Protein AF-A0A915JVM3-F1 (afdb_monomer)

Nearest PDB structures (foldseek):
  4ei0-assembly1_A  TM=3.854E-01  e=3.052E-03  Parabacteroides merdae ATCC 43184
  4b5z-assembly1_A  TM=3.002E-01  e=1.186E-02  Staphylococcus aureus subsp. aureus NCTC 8325
  3ly6-assembly3_C  TM=4.086E-01  e=2.267E-01  Homo sapiens
  6tb2-assembly1_E  TM=3.141E-01  e=7.370E+00  Staphylococcus aureus

Mean predicted aligned error: 14.38 Å

Radius of gyration: 24.3 Å; Cα contacts (8 Å, |Δi|>4): 442; chains: 1; bounding box: 108×54×54 Å

Foldseek 3Di:
DDDDDDDCVVVVVVVVVVVVCCQQFWADQVCVQVVDHDCVFAPDADPDLLQKAWFWAQPFPRDGDQADAAPHKIKIKIAGPPLVAWFQKKKKFKAFPVDPPHGFFFWDQDWPDPFHKDQDFNPPPPCVPDDPDDDPVVVVVVVVVRVRRSRRMMMGNGRPIDRMTIIMTHHNDARFKMKMWMKTHRDRHHIHGRRIHDIHGHPPPDDPPPDPPDDDPDPPVVVVVVVPQDQAAQHPCLLVVLVCLVPDPVSCVRGVVSVVVDDRDD

pLDDT: mean 73.64, std 18.73, range [36.91, 97.44]

Secondary structure (DSSP, 8-state):
-------THHHHHHHHHHHGGGGSSS--HHHHHHS---HHHH-SPPS-GGGEEEEEE-TTT-PBPSEE-TT--EEEEEEESSTT--BSEEEEEEEESSSTT-B-SEEES--SSS--EEEPPP-------S-TT--THHHHHHHHHHHHHHHTEEEES----BS-EEEEEE-SS--SSEEEEEEEEEETTEEEEEEEPPPBEE-----S-S-------SSHHHHHHHTTT----SSGGGGGGGGGTTT-HHHHHH-TTTTTSS----

InterPro domains:
  IPR002861 Reeler domain [PF02014] (151-204)
  IPR002861 Reeler domain [PS51019] (17-215)
  IPR002861 Reeler domain [cd08544] (29-200)
  IPR042307 Reeler domain superfamily [G3DSA:2.60.40.4060] (27-206)

Organism: Romanomermis culicivorax (NCBI:txid13658)

Sequence (266 aa):
MLTFTSSPSLFLMLMFVDWSRALKYGAPCQTMQHMTPIEYAHGPPNADPAAFEILILKPYTERRVKCYDIGKPYLVRIKPNNVAETFAGFLLQSRSSNVPDTRVGQFLQEGLDKIKWQYQPVCRRRLTTLNDNSSFNDDQKLTEITNLLASASITHVSSTPKSKVDTLWTIDEYVGPVYFKGTVVKSQYVWWNDIRSITIDYCKKSKPNEKIEISDTDDREKVSKAFHNTCSDIVPSCKSWSHFCETHAFIFRYCPMTCMKCVSFR

Structure (mmCIF, N/CA/C/O backbone):
data_AF-A0A915JVM3-F1
#
_entry.id   AF-A0A915JVM3-F1
#
loop_
_atom_site.group_PDB
_atom_site.id
_atom_site.type_symbol
_atom_site.label_atom_id
_atom_site.label_alt_id
_atom_site.label_comp_id
_atom_site.label_asym_id
_atom_site.label_entity_id
_atom_site.label_seq_id
_atom_site.pdbx_PDB_ins_code
_atom_site.Cartn_x
_atom_site.Cartn_y
_atom_site.Cartn_z
_atom_site.occupancy
_atom_site.B_iso_or_equiv
_atom_site.auth_seq_id
_atom_site.auth_comp_id
_atom_site.auth_asym_id
_atom_site.auth_atom_id
_atom_site.pdbx_PDB_model_num
ATOM 1 N N . MET A 1 1 ? -65.559 -2.871 4.344 1.00 41.56 1 MET A N 1
ATOM 2 C CA . MET A 1 1 ? -64.526 -1.942 3.839 1.00 41.56 1 MET A CA 1
ATOM 3 C C . MET A 1 1 ? -63.568 -1.684 4.994 1.00 41.56 1 MET A C 1
ATOM 5 O O . MET A 1 1 ? -63.967 -1.036 5.948 1.00 41.56 1 MET A O 1
ATOM 9 N N . LEU A 1 2 ? -62.385 -2.303 4.988 1.00 36.91 2 LEU A N 1
ATOM 10 C CA . LEU A 1 2 ? -61.369 -2.135 6.035 1.00 36.91 2 LEU A CA 1
ATOM 11 C C . LEU A 1 2 ? -60.232 -1.302 5.447 1.00 36.91 2 LEU A C 1
ATOM 13 O O . LEU A 1 2 ? -59.539 -1.753 4.539 1.00 36.91 2 LEU A O 1
ATOM 17 N N . THR A 1 3 ? -60.083 -0.071 5.923 1.00 42.78 3 THR A N 1
ATOM 18 C CA . THR A 1 3 ? -59.014 0.844 5.518 1.00 42.78 3 THR A CA 1
ATOM 19 C C . THR A 1 3 ? -57.802 0.629 6.418 1.00 42.78 3 THR A C 1
ATOM 21 O O . THR A 1 3 ? -57.838 0.958 7.601 1.00 42.78 3 THR A O 1
ATOM 24 N N . PHE A 1 4 ? -56.730 0.064 5.861 1.00 46.06 4 PHE A N 1
ATOM 25 C CA . PHE A 1 4 ? -55.435 -0.052 6.530 1.00 46.06 4 PHE A CA 1
ATOM 26 C C . PHE A 1 4 ? -54.721 1.305 6.513 1.00 46.06 4 PHE A C 1
ATOM 28 O O . PHE A 1 4 ? -54.307 1.787 5.461 1.00 46.06 4 PHE A O 1
ATOM 35 N N . THR A 1 5 ? -54.555 1.919 7.681 1.00 52.19 5 THR A N 1
ATOM 36 C CA . THR A 1 5 ? -53.698 3.094 7.871 1.00 52.19 5 THR A CA 1
ATOM 37 C C . THR A 1 5 ? -52.256 2.620 8.056 1.00 52.19 5 THR A C 1
ATOM 39 O O . THR A 1 5 ? -51.874 2.171 9.137 1.00 52.19 5 THR A O 1
ATOM 42 N N . SER A 1 6 ? -51.447 2.662 6.998 1.00 52.12 6 SER A N 1
ATOM 43 C CA . SER A 1 6 ? -50.021 2.333 7.077 1.00 52.12 6 SER A CA 1
ATOM 44 C C . SER A 1 6 ? -49.272 3.418 7.855 1.00 52.12 6 SER A C 1
ATOM 46 O O . SER A 1 6 ? -49.209 4.567 7.420 1.00 52.12 6 SER A O 1
ATOM 48 N N . SER A 1 7 ? -48.715 3.053 9.011 1.00 52.22 7 SER A N 1
ATOM 49 C CA . SER A 1 7 ? -47.951 3.960 9.872 1.00 52.22 7 SER A CA 1
ATOM 50 C C . SER A 1 7 ? -46.607 4.343 9.222 1.00 52.22 7 SER A C 1
ATOM 52 O O . SER A 1 7 ? -45.796 3.452 8.946 1.00 52.22 7 SER A O 1
ATOM 54 N N . PRO A 1 8 ? -46.319 5.641 9.001 1.00 58.28 8 PRO A N 1
ATOM 55 C CA . PRO A 1 8 ? -45.076 6.102 8.373 1.00 58.28 8 PRO A CA 1
ATOM 56 C C . PRO A 1 8 ? -43.811 5.804 9.201 1.00 58.28 8 PRO A C 1
ATOM 58 O O . PRO A 1 8 ? -42.702 5.843 8.668 1.00 58.28 8 PRO A O 1
ATOM 61 N N . SER A 1 9 ? -43.945 5.431 10.481 1.00 56.22 9 SER A N 1
ATOM 62 C CA . SER A 1 9 ? -42.807 5.077 11.342 1.00 56.22 9 SER A CA 1
ATOM 63 C C . SER A 1 9 ? -42.081 3.794 10.924 1.00 56.22 9 SER A C 1
ATOM 65 O O . SER A 1 9 ? -40.889 3.664 11.202 1.00 56.22 9 SER A O 1
ATOM 67 N N . LEU A 1 10 ? -42.746 2.859 10.233 1.00 52.56 10 LEU A N 1
ATOM 68 C CA . LEU A 1 10 ? -42.099 1.609 9.812 1.00 52.56 10 LEU A CA 1
ATOM 69 C C . LEU A 1 10 ? -41.127 1.826 8.636 1.00 52.56 10 LEU A C 1
ATOM 71 O O . LEU A 1 10 ? -40.087 1.174 8.560 1.00 52.56 10 LEU A O 1
ATOM 75 N N . PHE A 1 11 ? -41.434 2.782 7.752 1.00 53.97 11 PHE A N 1
ATOM 76 C CA . PHE A 1 11 ? -40.602 3.112 6.589 1.00 53.97 11 PHE A CA 1
ATOM 77 C C . PHE A 1 11 ? -39.302 3.826 6.985 1.00 53.97 11 PHE A C 1
ATOM 79 O O . PHE A 1 11 ? -38.248 3.553 6.415 1.00 53.97 11 PHE A O 1
ATOM 86 N N . LEU A 1 12 ? -39.353 4.689 8.005 1.00 51.28 12 LEU A N 1
ATOM 87 C CA . LEU A 1 12 ? -38.164 5.355 8.546 1.00 51.28 12 LEU A CA 1
ATOM 88 C C . LEU A 1 12 ? -37.217 4.361 9.232 1.00 51.28 12 LEU A C 1
ATOM 90 O O . LEU A 1 12 ? -36.016 4.405 8.986 1.00 51.28 12 LEU A O 1
ATOM 94 N N . MET A 1 13 ? -37.742 3.413 10.016 1.00 49.47 13 MET A N 1
ATOM 95 C CA . MET A 1 13 ? -36.924 2.374 10.661 1.00 49.47 13 MET A CA 1
ATOM 96 C C . MET A 1 13 ? -36.216 1.460 9.647 1.00 49.47 13 MET A C 1
ATOM 98 O O . MET A 1 13 ? -35.050 1.130 9.847 1.00 49.47 13 MET A O 1
ATOM 102 N N . LEU A 1 14 ? -36.864 1.092 8.535 1.00 49.75 14 LEU A N 1
ATOM 103 C CA . LEU A 1 14 ? -36.241 0.248 7.503 1.00 49.75 14 LEU A CA 1
ATOM 104 C C . LEU A 1 14 ? -35.092 0.959 6.765 1.00 49.75 14 LEU A C 1
ATOM 106 O O . LEU A 1 14 ? -34.064 0.335 6.506 1.00 49.75 14 LEU A O 1
ATOM 110 N N . MET A 1 15 ? -35.200 2.270 6.523 1.00 48.97 15 MET A N 1
ATOM 111 C CA . MET A 1 15 ? -34.123 3.063 5.907 1.00 48.97 15 MET A CA 1
ATOM 112 C C . MET A 1 15 ? -32.868 3.168 6.798 1.00 48.97 15 MET A C 1
ATOM 114 O O . MET A 1 15 ? -31.749 3.198 6.286 1.00 48.97 15 MET A O 1
ATOM 118 N N . PHE A 1 16 ? -33.014 3.172 8.131 1.00 44.38 16 PHE A N 1
ATOM 119 C CA . PHE A 1 16 ? -31.862 3.188 9.047 1.00 44.38 16 PHE A CA 1
ATOM 120 C C . PHE A 1 16 ? -31.124 1.843 9.112 1.00 44.38 16 PHE A C 1
ATOM 122 O O . PHE A 1 16 ? -29.902 1.811 9.290 1.00 44.38 16 PHE A O 1
ATOM 129 N N . VAL A 1 17 ? -31.835 0.724 8.938 1.00 46.97 17 VAL A N 1
ATOM 130 C CA . VAL A 1 17 ? -31.227 -0.612 9.019 1.00 46.97 17 VAL A CA 1
ATOM 131 C C . VAL A 1 17 ? -30.318 -0.885 7.817 1.00 46.97 17 VAL A C 1
ATOM 133 O O . VAL A 1 17 ? -29.230 -1.434 8.008 1.00 46.97 17 VAL A O 1
ATOM 136 N N . ASP A 1 18 ? -30.681 -0.447 6.610 1.00 42.75 18 ASP A N 1
ATOM 137 C CA . ASP A 1 18 ? -29.838 -0.658 5.424 1.00 42.75 18 ASP A CA 1
ATOM 138 C C . ASP A 1 18 ? -28.601 0.249 5.386 1.00 42.75 18 ASP A C 1
ATOM 140 O O . ASP A 1 18 ? -27.535 -0.185 4.939 1.00 42.75 18 ASP A O 1
ATOM 144 N N . TRP A 1 19 ? -28.664 1.456 5.957 1.00 42.12 19 TRP A N 1
ATOM 145 C CA . TRP A 1 19 ? -27.500 2.348 6.000 1.00 42.12 19 TRP A CA 1
ATOM 146 C C . TRP A 1 19 ? -26.375 1.797 6.893 1.00 42.12 19 TRP A C 1
ATOM 148 O O . TRP A 1 19 ? -25.194 1.888 6.555 1.00 42.12 19 TRP A O 1
ATOM 158 N N . SER A 1 20 ? -26.728 1.113 7.986 1.00 43.78 20 SER A N 1
ATOM 159 C CA . SER A 1 20 ? -25.750 0.467 8.876 1.00 43.78 20 SER A CA 1
ATOM 160 C C . SER A 1 20 ? -24.998 -0.712 8.227 1.00 43.78 20 SER A C 1
ATOM 162 O O . SER A 1 20 ? -23.913 -1.087 8.680 1.00 43.78 20 SER A O 1
ATOM 164 N N . ARG A 1 21 ? -25.528 -1.288 7.135 1.00 42.88 21 ARG A N 1
ATOM 165 C CA . ARG A 1 21 ? -24.920 -2.429 6.427 1.00 42.88 21 ARG A CA 1
ATOM 166 C C . ARG A 1 21 ? -23.836 -2.024 5.430 1.00 42.88 21 ARG A C 1
ATOM 168 O O . ARG A 1 21 ? -22.980 -2.855 5.127 1.00 42.88 21 ARG A O 1
ATOM 175 N N . ALA A 1 22 ? -23.808 -0.766 4.987 1.00 46.69 22 ALA A N 1
ATOM 176 C CA . ALA A 1 22 ? -22.787 -0.257 4.066 1.00 46.69 22 ALA A CA 1
ATOM 177 C C . ALA A 1 22 ? -21.357 -0.309 4.650 1.00 46.69 22 ALA A C 1
ATOM 179 O O . ALA A 1 22 ? -20.384 -0.302 3.905 1.00 46.69 22 ALA A O 1
ATOM 180 N N . LEU A 1 23 ? -21.218 -0.437 5.975 1.00 48.75 23 LEU A N 1
ATOM 181 C CA . LEU A 1 23 ? -19.930 -0.574 6.666 1.00 48.75 23 LEU A CA 1
ATOM 182 C C . LEU A 1 23 ? -19.346 -1.996 6.637 1.00 48.75 23 LEU A C 1
ATOM 184 O O . LEU A 1 23 ? -18.222 -2.198 7.099 1.00 48.75 23 LEU A O 1
ATOM 188 N N . LYS A 1 24 ? -20.096 -3.005 6.168 1.00 49.22 24 LYS A N 1
ATOM 189 C CA . LYS A 1 24 ? -19.637 -4.400 6.245 1.00 49.22 24 LYS A CA 1
ATOM 190 C C . LYS A 1 24 ? -18.711 -4.823 5.104 1.00 49.22 24 LYS A C 1
ATOM 192 O O . LYS A 1 24 ? -17.996 -5.799 5.304 1.00 49.22 24 LYS A O 1
ATOM 197 N N . TYR A 1 25 ? -18.685 -4.129 3.960 1.00 51.69 25 TYR A N 1
ATOM 198 C CA . TYR A 1 25 ? -17.999 -4.639 2.763 1.00 51.69 25 TYR A CA 1
ATOM 199 C C . TYR A 1 25 ? -17.348 -3.542 1.904 1.00 51.69 25 TYR A C 1
ATOM 201 O O . TYR A 1 25 ? -17.979 -3.024 0.989 1.00 51.69 25 TYR A O 1
ATOM 209 N N . GLY A 1 26 ? -16.059 -3.264 2.142 1.00 57.25 26 GLY A N 1
ATOM 210 C CA . GLY A 1 26 ? -15.197 -2.477 1.245 1.00 57.25 26 GLY A CA 1
ATOM 211 C C . GLY A 1 26 ? -15.636 -1.027 0.988 1.00 57.25 26 GLY A C 1
ATOM 212 O O . GLY A 1 26 ? -16.686 -0.570 1.425 1.00 57.25 26 GLY A O 1
ATOM 213 N N . ALA A 1 27 ? -14.803 -0.254 0.286 1.00 62.78 27 ALA A N 1
ATOM 214 C CA . ALA A 1 27 ? -15.180 1.098 -0.128 1.00 62.78 27 ALA A CA 1
ATOM 215 C C . ALA A 1 27 ? -16.139 1.066 -1.346 1.00 62.78 27 ALA A C 1
ATOM 217 O O . ALA A 1 27 ? -15.917 0.283 -2.275 1.00 62.78 27 ALA A O 1
ATOM 218 N N . PRO A 1 28 ? -17.180 1.919 -1.402 1.00 64.06 28 PRO A N 1
ATOM 219 C CA . PRO A 1 28 ? -18.041 2.021 -2.574 1.00 64.06 28 PRO A CA 1
ATOM 220 C C . PRO A 1 28 ? -17.278 2.572 -3.786 1.00 64.06 28 PRO A C 1
ATOM 222 O O . PRO A 1 28 ? -16.239 3.222 -3.675 1.00 64.06 28 PRO A O 1
ATOM 225 N N . CYS A 1 29 ? -17.831 2.346 -4.974 1.00 61.78 29 CYS A N 1
ATOM 226 C CA . CYS A 1 29 ? -17.188 2.675 -6.242 1.00 61.78 29 CYS A CA 1
ATOM 227 C C . CYS A 1 29 ? -16.763 4.140 -6.409 1.00 61.78 29 CYS A C 1
ATOM 229 O O . CYS A 1 29 ? -15.678 4.431 -6.909 1.00 61.78 29 CYS A O 1
ATOM 231 N N . GLN A 1 30 ? -17.608 5.071 -5.974 1.00 63.09 30 GLN A N 1
ATOM 232 C CA . GLN A 1 30 ? -17.332 6.508 -6.057 1.00 63.09 30 GLN A CA 1
ATOM 233 C C . GLN A 1 30 ? -16.100 6.892 -5.219 1.00 63.09 30 GLN A C 1
ATOM 235 O O . GLN A 1 30 ? -15.282 7.705 -5.647 1.00 63.09 30 GLN A O 1
ATOM 240 N N . THR A 1 31 ? -15.889 6.212 -4.090 1.00 65.62 31 THR A N 1
ATOM 241 C CA . THR A 1 31 ? -14.718 6.398 -3.228 1.00 65.62 31 THR A CA 1
ATOM 242 C C . THR A 1 31 ? -13.414 5.941 -3.890 1.00 65.62 31 THR A C 1
ATOM 244 O O . THR A 1 31 ? -12.352 6.427 -3.518 1.00 65.62 31 THR A O 1
ATOM 247 N N . MET A 1 32 ? -13.443 5.086 -4.924 1.00 62.28 32 MET A N 1
ATOM 248 C CA . MET A 1 32 ? -12.222 4.618 -5.606 1.00 62.28 32 MET A CA 1
ATOM 249 C C . MET A 1 32 ? -11.544 5.661 -6.488 1.00 62.28 32 MET A C 1
ATOM 251 O O . MET A 1 32 ? -10.315 5.660 -6.598 1.00 62.28 32 MET A O 1
ATOM 255 N N . GLN A 1 33 ? -12.335 6.468 -7.196 1.00 65.69 33 GLN A N 1
ATOM 256 C CA . GLN A 1 33 ? -11.788 7.482 -8.101 1.00 65.69 33 GLN A CA 1
ATOM 257 C C . GLN A 1 33 ? -11.182 8.614 -7.282 1.00 65.69 33 GLN A C 1
ATOM 259 O O . GLN A 1 33 ? -10.049 9.026 -7.519 1.00 65.69 33 GLN A O 1
ATOM 264 N N . HIS A 1 34 ? -11.915 9.041 -6.261 1.00 69.62 34 HIS A N 1
ATOM 265 C CA . HIS A 1 34 ? -11.551 10.207 -5.474 1.00 69.62 34 HIS A CA 1
ATOM 266 C C . HIS A 1 34 ? -10.675 9.871 -4.262 1.00 69.62 34 HIS A C 1
ATOM 268 O O . HIS A 1 34 ? -10.083 10.772 -3.677 1.00 69.62 34 HIS A O 1
ATOM 274 N N . MET A 1 35 ? -10.545 8.587 -3.895 1.00 74.94 35 MET A N 1
ATOM 275 C CA . MET A 1 35 ? -9.914 8.156 -2.638 1.00 74.94 35 MET A CA 1
ATOM 276 C C . MET A 1 35 ? -10.551 8.845 -1.416 1.00 74.94 35 MET A C 1
ATOM 278 O O . MET A 1 35 ? -9.912 9.020 -0.381 1.00 74.94 35 MET A O 1
ATOM 282 N N . THR A 1 36 ? -11.812 9.259 -1.525 1.00 70.44 36 THR A N 1
ATOM 283 C CA . THR A 1 36 ? -12.550 9.964 -0.477 1.00 70.44 36 THR A CA 1
ATOM 284 C C . THR A 1 36 ? -13.817 9.187 -0.134 1.00 70.44 36 THR A C 1
ATOM 286 O O . THR A 1 36 ? -14.585 8.815 -1.030 1.00 70.44 36 THR A O 1
ATOM 289 N N . PRO A 1 37 ? -14.064 8.889 1.151 1.00 64.25 37 PRO A N 1
ATOM 290 C CA . PRO A 1 37 ? -15.381 8.489 1.608 1.00 64.25 37 PRO A CA 1
ATOM 291 C C . PRO A 1 37 ? -16.417 9.550 1.215 1.00 64.25 37 PRO A C 1
ATOM 293 O O . PRO A 1 37 ? -16.086 10.710 0.972 1.00 64.25 37 PRO A O 1
ATOM 296 N N . ILE A 1 38 ? -17.680 9.142 1.128 1.00 68.69 38 ILE A N 1
ATOM 297 C CA . ILE A 1 38 ? -18.779 10.042 0.764 1.00 68.69 38 ILE A CA 1
ATOM 298 C C . ILE A 1 38 ? -18.924 11.106 1.861 1.00 68.69 38 ILE A C 1
ATOM 300 O O . ILE A 1 38 ? -19.281 10.775 2.991 1.00 68.69 38 ILE A O 1
ATOM 304 N N . GLU A 1 39 ? -18.658 12.372 1.530 1.00 66.81 39 GLU A N 1
ATOM 305 C CA . GLU A 1 39 ? -18.549 13.476 2.500 1.00 66.81 39 GLU A CA 1
ATOM 306 C C . GLU A 1 39 ? -19.808 13.638 3.361 1.00 66.81 39 GLU A C 1
ATOM 308 O O . GLU A 1 39 ? -19.714 13.746 4.579 1.00 66.81 39 GLU A O 1
ATOM 313 N N . TYR A 1 40 ? -20.999 13.529 2.764 1.00 69.44 40 TYR A N 1
ATOM 314 C CA . TYR A 1 40 ? -22.263 13.592 3.507 1.00 69.44 40 TYR A CA 1
ATOM 315 C C . TYR A 1 40 ? -22.402 12.490 4.577 1.00 69.44 40 TYR A C 1
ATOM 317 O O . TYR A 1 40 ? -23.034 12.701 5.608 1.00 69.44 40 TYR A O 1
ATOM 325 N N . ALA A 1 41 ? -21.804 11.315 4.358 1.00 69.50 41 ALA A N 1
ATOM 326 C CA . ALA A 1 41 ? -21.889 10.185 5.283 1.00 69.50 41 ALA A CA 1
ATOM 327 C C . ALA A 1 41 ? -20.747 10.150 6.314 1.00 69.50 41 ALA A C 1
ATOM 329 O O . ALA A 1 41 ? -20.921 9.576 7.389 1.00 69.50 41 ALA A O 1
ATOM 330 N N . HIS A 1 42 ? -19.594 10.738 5.983 1.00 70.38 42 HIS A N 1
ATOM 331 C CA . HIS A 1 42 ? -18.350 10.590 6.743 1.00 70.38 42 HIS A CA 1
ATOM 332 C C . HIS A 1 42 ? -17.778 11.903 7.294 1.00 70.38 42 HIS A C 1
ATOM 334 O O . HIS A 1 42 ? -16.810 11.868 8.051 1.00 70.38 42 HIS A O 1
ATOM 340 N N . GLY A 1 43 ? -18.363 13.051 6.949 1.00 80.69 43 GLY A N 1
ATOM 341 C CA . GLY A 1 43 ? -17.794 14.362 7.256 1.00 80.69 43 GLY A CA 1
ATOM 342 C C . GLY A 1 43 ? -16.495 14.640 6.483 1.00 80.69 43 GLY A C 1
ATOM 343 O O . GLY A 1 43 ? -16.078 13.820 5.656 1.00 80.69 43 GLY A O 1
ATOM 344 N N . PRO A 1 44 ? -15.845 15.788 6.735 1.00 84.31 44 PRO A N 1
ATOM 345 C CA . PRO A 1 44 ? -14.563 16.124 6.120 1.00 84.31 44 PRO A CA 1
ATOM 346 C C . PRO A 1 44 ? -13.434 15.203 6.621 1.00 84.31 44 PRO A C 1
ATOM 348 O O . PRO A 1 44 ? -13.531 14.661 7.727 1.00 84.31 44 PRO A O 1
ATOM 351 N N . PRO A 1 45 ? -12.347 15.029 5.842 1.00 83.69 45 PRO A N 1
ATOM 352 C CA . PRO A 1 45 ? -11.171 14.313 6.320 1.00 83.69 45 PRO A CA 1
ATOM 353 C C . PRO A 1 45 ? -10.566 15.037 7.518 1.00 83.69 45 PRO A C 1
ATOM 355 O O . PRO A 1 45 ? -10.599 16.266 7.616 1.00 83.69 45 PRO A O 1
ATOM 358 N N . ASN A 1 46 ? -9.957 14.269 8.411 1.00 86.81 46 ASN A N 1
ATOM 359 C CA . ASN A 1 46 ? -9.150 14.838 9.472 1.00 86.81 46 ASN A CA 1
ATOM 360 C C . ASN A 1 46 ? -7.935 15.568 8.868 1.00 86.81 46 ASN A C 1
ATOM 362 O O . ASN A 1 46 ? -7.320 15.090 7.914 1.00 86.81 46 ASN A O 1
ATOM 366 N N . ALA A 1 47 ? -7.606 16.733 9.428 1.00 79.00 47 ALA A N 1
ATOM 367 C CA . ALA A 1 47 ? -6.603 17.649 8.894 1.00 79.00 47 ALA A CA 1
ATOM 368 C C . ALA A 1 47 ? -5.155 17.158 9.054 1.00 79.00 47 ALA A C 1
ATOM 370 O O . ALA A 1 47 ? -4.268 17.711 8.410 1.00 79.00 47 ALA A O 1
ATOM 371 N N . ASP A 1 48 ? -4.908 16.151 9.898 1.00 81.50 48 ASP A N 1
ATOM 372 C CA . ASP A 1 48 ? -3.567 15.615 10.139 1.00 81.50 48 ASP A CA 1
ATOM 373 C C . ASP A 1 48 ? -3.310 14.308 9.360 1.00 81.50 48 ASP A C 1
ATOM 375 O O . ASP A 1 48 ? -3.508 13.218 9.907 1.00 81.50 48 ASP A O 1
ATOM 379 N N . PRO A 1 49 ? -2.843 14.360 8.096 1.00 68.94 49 PRO A N 1
ATOM 380 C CA . PRO A 1 49 ? -2.508 13.161 7.329 1.00 68.94 49 PRO A CA 1
ATOM 381 C C . PRO A 1 49 ? -1.329 12.378 7.930 1.00 68.94 49 PRO A C 1
ATOM 383 O O . PRO A 1 49 ? -1.126 11.222 7.556 1.00 68.94 49 PRO A O 1
ATOM 386 N N . ALA A 1 50 ? -0.570 12.961 8.869 1.00 80.12 50 ALA A N 1
ATOM 387 C CA . ALA A 1 50 ? 0.548 12.306 9.537 1.00 80.12 50 ALA A CA 1
ATOM 388 C C . ALA A 1 50 ? 0.108 11.380 10.684 1.00 80.12 50 ALA A C 1
ATOM 390 O O . ALA A 1 50 ? 0.960 10.833 11.379 1.00 80.12 50 ALA A O 1
ATOM 391 N N . ALA A 1 51 ? -1.189 11.125 10.879 1.00 90.06 51 ALA A N 1
ATOM 392 C CA . ALA A 1 51 ? -1.648 10.103 11.822 1.00 90.06 51 ALA A CA 1
ATOM 393 C C . ALA A 1 51 ? -1.285 8.668 11.377 1.00 90.06 51 ALA A C 1
ATOM 395 O O . ALA A 1 51 ? -1.146 7.767 12.210 1.00 90.06 51 ALA A O 1
ATOM 396 N N . PHE A 1 52 ? -1.098 8.451 10.071 1.00 94.25 52 PHE A N 1
ATOM 397 C CA . PHE A 1 52 ? -0.797 7.151 9.472 1.00 94.25 52 PHE A CA 1
ATOM 398 C C . PHE A 1 52 ? 0.411 7.229 8.540 1.00 94.25 52 PHE A C 1
ATOM 400 O O . PHE A 1 52 ? 0.699 8.264 7.947 1.00 94.25 52 PHE A O 1
ATOM 407 N N . GLU A 1 53 ? 1.094 6.101 8.370 1.00 95.75 53 GLU A N 1
ATOM 408 C CA . GLU A 1 53 ? 2.232 5.967 7.465 1.00 95.75 53 GLU A CA 1
ATOM 409 C C . GLU A 1 53 ? 2.039 4.768 6.529 1.00 95.75 53 GLU A C 1
ATOM 411 O O . GLU A 1 53 ? 1.588 3.694 6.948 1.00 95.75 53 GLU A O 1
ATOM 416 N N . ILE A 1 54 ? 2.420 4.952 5.259 1.00 97.25 54 ILE A N 1
ATOM 417 C CA . ILE A 1 54 ? 2.557 3.868 4.283 1.00 97.25 54 ILE A CA 1
ATOM 418 C C . ILE A 1 54 ? 4.042 3.590 4.064 1.00 97.25 54 ILE A C 1
ATOM 420 O O . ILE A 1 54 ? 4.796 4.432 3.569 1.00 97.25 54 ILE A O 1
ATOM 424 N N . LEU A 1 55 ? 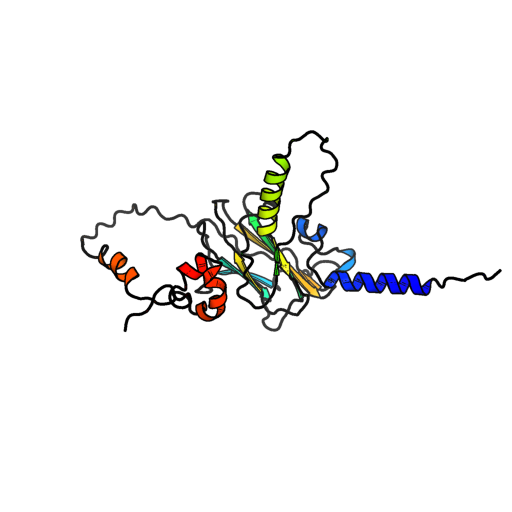4.454 2.377 4.410 1.00 97.25 55 LEU A N 1
ATOM 425 C CA . LEU A 1 55 ? 5.821 1.898 4.289 1.00 97.25 55 LEU A CA 1
ATOM 426 C C . LEU A 1 55 ? 5.960 0.941 3.118 1.00 97.25 55 LEU A C 1
ATOM 428 O O . LEU A 1 55 ? 5.116 0.072 2.928 1.00 97.25 55 LEU A O 1
ATOM 432 N N . ILE A 1 56 ? 7.076 1.054 2.401 1.00 97.38 56 ILE A N 1
ATOM 433 C CA . ILE A 1 56 ? 7.479 0.091 1.377 1.00 97.38 56 ILE A CA 1
ATOM 434 C C . ILE A 1 56 ? 8.769 -0.558 1.852 1.00 97.38 56 ILE A C 1
ATOM 436 O O . ILE A 1 56 ? 9.788 0.112 2.052 1.00 97.38 56 ILE A O 1
ATOM 440 N N . LEU A 1 57 ? 8.711 -1.860 2.077 1.00 96.00 57 LEU A N 1
ATOM 441 C CA . LEU A 1 57 ? 9.724 -2.628 2.775 1.00 96.00 57 LEU A CA 1
ATOM 442 C C . LEU A 1 57 ? 10.175 -3.807 1.913 1.00 96.00 57 LEU A C 1
ATOM 444 O O . LEU A 1 57 ? 9.420 -4.350 1.104 1.00 96.00 57 LEU A O 1
ATOM 448 N N . LYS A 1 58 ? 11.409 -4.263 2.127 1.00 92.69 58 LYS A N 1
ATOM 449 C CA . LYS A 1 58 ? 11.794 -5.602 1.669 1.00 92.69 58 LYS A CA 1
ATOM 450 C C . LYS A 1 58 ? 11.028 -6.636 2.507 1.00 92.69 58 LYS A C 1
ATOM 452 O O . LYS A 1 58 ? 11.123 -6.544 3.733 1.00 92.69 58 LYS A O 1
ATOM 457 N N . PRO A 1 59 ? 10.360 -7.636 1.899 1.00 84.12 59 PRO A N 1
ATOM 458 C CA . PRO A 1 59 ? 9.537 -8.603 2.634 1.00 84.12 59 PRO A CA 1
ATOM 459 C C . PRO A 1 59 ? 10.255 -9.341 3.775 1.00 84.12 59 PRO A C 1
ATOM 461 O O . PRO A 1 59 ? 9.609 -9.769 4.719 1.00 84.12 59 PRO A O 1
ATOM 464 N N . TYR A 1 60 ? 11.585 -9.478 3.708 1.00 74.88 60 TYR A N 1
ATOM 465 C CA . TYR A 1 60 ? 12.360 -10.301 4.649 1.00 74.88 60 TYR A CA 1
ATOM 466 C C . TYR A 1 60 ? 13.124 -9.519 5.710 1.00 74.88 60 TYR A C 1
ATOM 468 O O . TYR A 1 60 ? 13.358 -10.020 6.802 1.00 74.88 60 TYR A O 1
ATOM 476 N N . THR A 1 61 ? 13.579 -8.314 5.376 1.00 86.19 61 THR A N 1
ATOM 477 C CA . THR A 1 61 ? 14.396 -7.513 6.297 1.00 86.19 61 THR A CA 1
ATOM 478 C C . THR A 1 61 ? 13.595 -6.411 6.966 1.00 86.19 61 THR A C 1
ATOM 480 O O . THR A 1 61 ? 14.141 -5.709 7.812 1.00 86.19 61 THR A O 1
ATOM 483 N N . GLU A 1 62 ? 12.348 -6.201 6.526 1.00 88.75 62 GLU A N 1
ATOM 484 C CA . GLU A 1 62 ? 11.500 -5.061 6.886 1.00 88.75 62 GLU A CA 1
ATOM 485 C C . GLU A 1 62 ? 12.214 -3.702 6.757 1.00 88.75 62 GLU A C 1
ATOM 487 O O . GLU A 1 62 ? 11.821 -2.699 7.352 1.00 88.75 62 GLU A O 1
ATOM 492 N N . ARG A 1 63 ? 13.283 -3.641 5.953 1.00 93.62 63 ARG A N 1
ATOM 493 C CA . ARG A 1 63 ? 14.012 -2.402 5.692 1.00 93.62 63 ARG A CA 1
ATOM 494 C C . ARG A 1 63 ? 13.290 -1.622 4.611 1.00 93.62 63 ARG A C 1
ATOM 496 O O . ARG A 1 63 ? 12.940 -2.189 3.572 1.00 93.62 63 ARG A O 1
ATOM 503 N N . ARG A 1 64 ? 13.135 -0.315 4.841 1.00 96.12 64 ARG A N 1
ATOM 504 C CA . ARG A 1 64 ? 12.589 0.620 3.852 1.00 96.12 64 ARG A CA 1
ATOM 505 C C . ARG A 1 64 ? 13.391 0.544 2.557 1.00 96.12 64 ARG A C 1
ATOM 507 O O . ARG A 1 64 ? 14.625 0.521 2.585 1.00 96.12 64 ARG A O 1
ATOM 514 N N . VAL A 1 65 ? 12.692 0.512 1.431 1.00 95.50 65 VAL A N 1
ATOM 515 C CA . VAL A 1 65 ? 13.314 0.539 0.104 1.00 95.50 65 VAL A CA 1
ATOM 516 C C . VAL A 1 65 ? 13.254 1.939 -0.483 1.00 95.50 65 VAL A C 1
ATOM 518 O O . VAL A 1 65 ? 12.316 2.685 -0.232 1.00 95.50 65 VAL A O 1
ATOM 521 N N . LYS A 1 66 ? 14.276 2.294 -1.263 1.00 95.12 66 LYS A N 1
ATOM 522 C CA . LYS A 1 66 ? 14.316 3.543 -2.040 1.00 95.12 66 LYS A CA 1
ATOM 523 C C . LYS A 1 66 ? 14.048 3.313 -3.530 1.00 95.12 66 LYS A C 1
ATOM 525 O O . LYS A 1 66 ? 13.834 4.268 -4.265 1.00 95.12 66 LYS A O 1
ATOM 530 N N . CYS A 1 67 ? 14.089 2.057 -3.970 1.00 95.94 67 CYS A N 1
ATOM 531 C CA . CYS A 1 67 ? 13.878 1.677 -5.355 1.00 95.94 67 CYS A CA 1
ATOM 532 C C . CYS A 1 67 ? 13.239 0.283 -5.465 1.00 95.94 67 CYS A C 1
ATOM 534 O O . CYS A 1 67 ? 13.312 -0.501 -4.509 1.00 95.94 67 CYS A O 1
ATOM 536 N N . TYR A 1 68 ? 12.633 -0.014 -6.617 1.00 95.38 68 TYR A N 1
ATOM 537 C CA . TYR A 1 68 ? 12.056 -1.313 -6.960 1.00 95.38 68 TYR A CA 1
ATOM 538 C C . TYR A 1 68 ? 12.791 -2.005 -8.118 1.00 95.38 68 TYR A C 1
ATOM 540 O O . TYR A 1 68 ? 13.354 -1.364 -9.001 1.00 95.38 68 TYR A O 1
ATOM 548 N N . ASP A 1 69 ? 12.746 -3.331 -8.127 1.00 95.31 69 ASP A N 1
ATOM 549 C CA . ASP A 1 69 ? 13.148 -4.197 -9.227 1.00 95.31 69 ASP A CA 1
ATOM 550 C C . ASP A 1 69 ? 11.890 -4.826 -9.846 1.00 95.31 69 ASP A C 1
ATOM 552 O O . ASP A 1 69 ? 10.972 -5.225 -9.126 1.00 95.31 69 ASP A O 1
ATOM 556 N N . ILE A 1 70 ? 11.880 -4.972 -11.170 1.00 92.69 70 ILE A N 1
ATOM 557 C CA . ILE A 1 70 ? 10.799 -5.641 -11.907 1.00 92.69 70 ILE A CA 1
ATOM 558 C C . ILE A 1 70 ? 10.697 -7.118 -11.492 1.00 92.69 70 ILE A C 1
ATOM 560 O O . ILE A 1 70 ? 11.715 -7.796 -11.314 1.00 92.69 70 ILE A O 1
ATOM 564 N N . GLY A 1 71 ? 9.466 -7.603 -11.324 1.00 88.31 71 GLY A N 1
ATOM 565 C CA . GLY A 1 71 ? 9.113 -8.971 -10.944 1.00 88.31 71 GLY A CA 1
ATOM 566 C C . GLY A 1 71 ? 9.454 -9.334 -9.496 1.00 88.31 71 GLY A C 1
ATOM 567 O O . GLY A 1 71 ? 9.311 -10.492 -9.102 1.00 88.31 71 GLY A O 1
ATOM 568 N N . LYS A 1 72 ? 9.946 -8.383 -8.685 1.00 91.56 72 LYS A N 1
ATOM 569 C CA . LYS A 1 72 ? 10.206 -8.615 -7.259 1.00 91.56 72 LYS A CA 1
ATOM 570 C C . LYS A 1 72 ? 9.042 -8.116 -6.406 1.00 91.56 72 LYS A C 1
ATOM 572 O O . LYS A 1 72 ? 8.524 -7.028 -6.665 1.00 91.56 72 LYS A O 1
ATOM 577 N N . PRO A 1 73 ? 8.635 -8.869 -5.372 1.00 92.88 73 PRO A N 1
ATOM 578 C CA . PRO A 1 73 ? 7.622 -8.404 -4.445 1.00 92.88 73 PRO A CA 1
ATOM 579 C C . PRO A 1 73 ? 8.220 -7.508 -3.356 1.00 92.88 73 PRO A C 1
ATOM 581 O O . PRO A 1 73 ? 9.331 -7.729 -2.861 1.00 92.88 73 PRO A O 1
ATOM 584 N N . TYR A 1 74 ? 7.427 -6.532 -2.937 1.00 94.50 74 TYR A N 1
ATOM 585 C CA . TYR A 1 74 ? 7.691 -5.608 -1.845 1.00 94.50 74 TYR A CA 1
ATOM 586 C C . TYR A 1 74 ? 6.559 -5.686 -0.830 1.00 94.50 74 TYR A C 1
ATOM 588 O O . TYR A 1 74 ? 5.393 -5.809 -1.198 1.00 94.50 74 TYR A O 1
ATOM 596 N N . LEU A 1 75 ? 6.908 -5.608 0.451 1.00 94.44 75 LEU A N 1
ATOM 597 C CA . LEU A 1 75 ? 5.932 -5.510 1.525 1.00 94.44 75 LEU A CA 1
ATOM 598 C C . LEU A 1 75 ? 5.472 -4.055 1.621 1.00 94.44 75 LEU A C 1
ATOM 600 O O . LEU A 1 75 ? 6.277 -3.165 1.889 1.00 94.44 75 LEU A O 1
ATOM 604 N N . VAL A 1 76 ? 4.183 -3.825 1.426 1.00 96.25 76 VAL A N 1
ATOM 605 C CA . VAL A 1 76 ? 3.541 -2.531 1.629 1.00 96.25 76 VAL A CA 1
ATOM 606 C C . VAL A 1 76 ? 2.749 -2.607 2.925 1.00 96.25 76 VAL A C 1
ATOM 608 O O . VAL A 1 76 ? 1.883 -3.467 3.082 1.00 96.25 76 VAL A O 1
ATOM 611 N N . ARG A 1 77 ? 3.073 -1.721 3.865 1.00 95.44 77 ARG A N 1
ATOM 612 C CA . ARG A 1 77 ? 2.503 -1.706 5.213 1.00 95.44 77 ARG A CA 1
ATOM 613 C C . ARG A 1 77 ? 1.793 -0.390 5.473 1.00 95.44 77 ARG A C 1
ATOM 615 O O . ARG A 1 77 ? 2.413 0.663 5.357 1.00 95.44 77 ARG A O 1
ATOM 622 N N . ILE A 1 78 ? 0.532 -0.458 5.887 1.00 95.50 78 ILE A N 1
ATOM 623 C CA . ILE A 1 7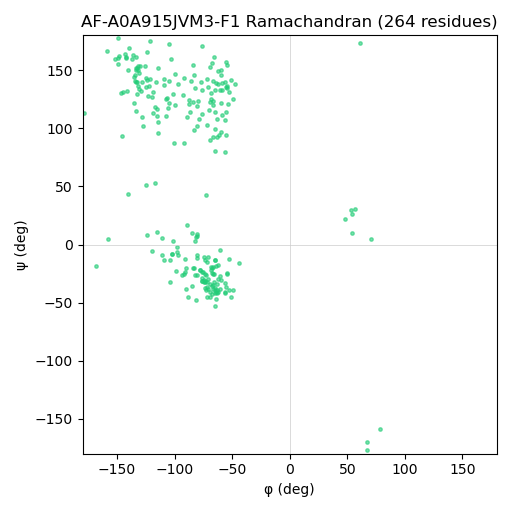8 ? -0.202 0.679 6.457 1.00 95.50 78 ILE A CA 1
ATOM 624 C C . ILE A 1 78 ? -0.228 0.502 7.970 1.00 95.50 78 ILE A C 1
ATOM 626 O O . ILE A 1 78 ? -0.614 -0.562 8.458 1.00 95.50 78 ILE A O 1
ATOM 630 N N . LYS A 1 79 ? 0.147 1.536 8.720 1.00 95.31 79 LYS A N 1
ATOM 631 C CA . LYS A 1 79 ? 0.041 1.539 10.184 1.00 95.31 79 LYS A CA 1
ATOM 632 C C . LYS A 1 79 ? -0.196 2.958 10.721 1.00 95.31 79 LYS A C 1
ATOM 634 O O . LYS A 1 79 ? 0.188 3.916 10.049 1.00 95.31 79 LYS A O 1
ATOM 639 N N . PRO A 1 80 ? -0.802 3.114 11.907 1.00 95.69 80 PRO A N 1
ATOM 640 C CA . PRO A 1 80 ? -0.803 4.387 12.609 1.00 95.69 80 PRO A CA 1
ATOM 641 C C . PRO A 1 80 ? 0.606 4.719 13.115 1.00 95.69 80 PRO A C 1
ATOM 643 O O . PRO A 1 80 ? 1.409 3.825 13.405 1.00 95.69 80 PRO A O 1
ATOM 646 N N . ASN A 1 81 ? 0.900 6.010 13.252 1.00 93.56 81 ASN A N 1
ATOM 647 C CA . ASN A 1 81 ? 2.146 6.476 13.863 1.00 93.56 81 ASN A CA 1
ATOM 648 C C . ASN A 1 81 ? 2.141 6.282 15.385 1.00 93.56 81 ASN A C 1
ATOM 650 O O . ASN A 1 81 ? 3.171 5.956 15.974 1.00 93.56 81 ASN A O 1
ATOM 654 N N . ASN A 1 82 ? 0.966 6.393 16.008 1.00 92.88 82 ASN A N 1
ATOM 655 C CA . ASN A 1 82 ? 0.747 6.000 17.392 1.00 92.88 82 ASN A CA 1
ATOM 656 C C . ASN A 1 82 ? 0.402 4.504 17.471 1.00 92.88 82 ASN A C 1
ATOM 658 O O . ASN A 1 82 ? -0.659 4.076 17.021 1.00 92.88 82 ASN A O 1
ATOM 662 N N . VAL A 1 83 ? 1.281 3.704 18.079 1.00 88.00 83 VAL A N 1
ATOM 663 C CA . VAL A 1 83 ? 1.137 2.237 18.169 1.00 88.00 83 VAL A CA 1
ATOM 664 C C . VAL A 1 83 ? -0.081 1.765 18.971 1.00 88.00 83 VAL A C 1
ATOM 666 O O . VAL A 1 83 ? -0.487 0.615 18.821 1.00 88.00 83 VAL A O 1
ATOM 669 N N . ALA A 1 84 ? -0.666 2.625 19.811 1.00 89.38 84 ALA A N 1
ATOM 670 C CA . ALA A 1 84 ? -1.890 2.317 20.548 1.00 89.38 84 ALA A CA 1
ATOM 671 C C . ALA A 1 84 ? -3.161 2.489 19.696 1.00 89.38 84 ALA A C 1
ATOM 673 O O . ALA A 1 84 ? -4.247 2.081 20.110 1.00 89.38 84 ALA A O 1
ATOM 674 N N . GLU A 1 85 ? -3.055 3.108 18.519 1.00 91.50 85 GLU A N 1
ATOM 675 C CA . GLU A 1 85 ? -4.204 3.353 17.660 1.00 91.50 85 GLU A CA 1
ATOM 676 C C . GLU A 1 85 ? -4.545 2.156 16.775 1.00 91.50 85 GLU A C 1
ATOM 678 O O . GLU A 1 85 ? -3.713 1.319 16.426 1.00 91.50 85 GLU A O 1
ATOM 683 N N . THR A 1 86 ? -5.817 2.087 16.395 1.00 94.25 86 THR A N 1
ATOM 684 C CA . THR A 1 86 ? -6.324 1.112 15.433 1.00 94.25 86 THR A CA 1
ATOM 685 C C . THR A 1 86 ? -7.215 1.801 14.409 1.00 94.25 86 THR A C 1
ATOM 687 O O . THR A 1 86 ? -7.704 2.911 14.632 1.00 94.25 86 THR A O 1
ATOM 690 N N . PHE A 1 87 ? -7.429 1.135 13.279 1.00 93.12 87 PHE A N 1
ATOM 691 C CA . PHE A 1 87 ? -8.337 1.569 12.227 1.00 93.12 87 PHE A CA 1
ATOM 692 C C . PHE A 1 87 ? -9.251 0.427 11.775 1.00 93.12 87 PHE A C 1
ATOM 694 O O . PHE A 1 87 ? -8.890 -0.749 11.841 1.00 93.12 87 PHE A O 1
ATOM 701 N N . ALA A 1 88 ? -10.457 0.770 11.332 1.00 90.75 88 ALA A N 1
ATOM 702 C CA . ALA A 1 88 ? -11.488 -0.185 10.941 1.00 90.75 88 ALA A CA 1
ATOM 703 C C . ALA A 1 88 ? -11.407 -0.539 9.450 1.00 90.75 88 ALA A C 1
ATOM 705 O O . ALA A 1 88 ? -11.574 -1.702 9.076 1.00 90.75 88 ALA A O 1
ATOM 706 N N . GLY A 1 89 ? -11.097 0.437 8.596 1.00 89.88 89 GLY A N 1
ATOM 707 C CA . GLY A 1 89 ? -11.100 0.273 7.145 1.00 89.88 89 GLY A CA 1
ATOM 708 C C . GLY A 1 89 ? -9.968 1.020 6.459 1.00 89.88 89 GLY A C 1
ATOM 709 O O . GLY A 1 89 ? -9.375 1.941 7.017 1.00 89.88 89 GLY A O 1
ATOM 710 N N . PHE A 1 90 ? -9.660 0.601 5.235 1.00 91.44 90 PHE A N 1
ATOM 711 C CA . PHE A 1 90 ? -8.667 1.267 4.402 1.00 91.44 90 PHE A CA 1
ATOM 712 C C . PHE A 1 90 ? -8.963 1.086 2.912 1.00 91.44 90 PHE A C 1
ATOM 714 O O . PHE A 1 90 ? -9.664 0.152 2.504 1.00 91.44 90 PHE A O 1
ATOM 721 N N . LEU A 1 91 ? -8.381 1.973 2.115 1.00 91.88 91 LEU A N 1
ATOM 722 C CA . LEU A 1 91 ? -8.260 1.904 0.667 1.00 91.88 91 LEU A CA 1
ATOM 723 C C . LEU A 1 91 ? -6.808 2.224 0.314 1.00 91.88 91 LEU A C 1
ATOM 725 O O . LEU A 1 91 ? -6.286 3.227 0.792 1.00 91.88 91 LEU A O 1
ATOM 729 N N . LEU A 1 92 ? -6.159 1.394 -0.499 1.00 93.19 92 LEU A N 1
ATOM 730 C CA . LEU A 1 92 ? -4.757 1.563 -0.887 1.00 93.19 92 LEU A CA 1
ATOM 731 C C . LEU A 1 92 ? -4.604 1.414 -2.397 1.00 93.19 92 LEU A C 1
ATOM 733 O O . LEU A 1 92 ? -5.171 0.495 -2.985 1.00 93.19 92 LEU A O 1
ATOM 737 N N . GLN A 1 93 ? -3.818 2.299 -3.009 1.00 94.31 93 GLN A N 1
ATOM 738 C CA . GLN A 1 93 ? -3.498 2.271 -4.435 1.00 94.31 93 GLN A CA 1
ATOM 739 C C . GLN A 1 93 ? -2.002 2.483 -4.659 1.00 94.31 93 GLN A C 1
ATOM 741 O O . GLN A 1 93 ? -1.395 3.339 -4.013 1.00 94.31 93 GLN A O 1
ATOM 746 N N . SER A 1 94 ? -1.430 1.757 -5.615 1.00 95.56 94 SER A N 1
ATOM 747 C CA . SER A 1 94 ? -0.110 2.034 -6.188 1.00 95.56 94 SER A CA 1
ATOM 748 C C . SER A 1 94 ? -0.265 2.908 -7.434 1.00 95.56 94 SER A C 1
ATOM 750 O O . SER A 1 94 ? -1.072 2.603 -8.314 1.00 95.56 94 SER A O 1
ATOM 752 N N . ARG A 1 95 ? 0.476 4.018 -7.513 1.00 94.75 95 ARG A N 1
ATOM 753 C CA . ARG A 1 95 ? 0.333 5.035 -8.566 1.00 94.75 95 ARG A CA 1
ATOM 754 C C . ARG A 1 95 ? 1.669 5.419 -9.192 1.00 94.75 95 ARG A C 1
ATOM 756 O O . ARG A 1 95 ? 2.693 5.454 -8.513 1.00 94.75 95 ARG A O 1
ATOM 763 N N . SER A 1 96 ? 1.634 5.748 -10.482 1.00 94.62 96 SER A N 1
ATOM 764 C CA . SER A 1 96 ? 2.757 6.384 -11.171 1.00 94.62 96 SER A CA 1
ATOM 765 C C . SER A 1 96 ? 2.909 7.827 -10.692 1.00 94.62 96 SER A C 1
ATOM 767 O O . SER A 1 96 ? 1.927 8.564 -10.597 1.00 94.62 96 SER A O 1
ATOM 769 N N . SER A 1 97 ? 4.142 8.246 -10.416 1.00 94.81 97 SER A N 1
ATOM 770 C CA . SER A 1 97 ? 4.469 9.658 -10.180 1.00 94.81 97 SER A CA 1
ATOM 771 C C . SER A 1 97 ? 4.528 10.467 -11.475 1.00 94.81 97 SER A C 1
ATOM 773 O O . SER A 1 97 ? 4.373 11.683 -11.434 1.00 94.81 97 SER A O 1
ATOM 775 N N . ASN A 1 98 ? 4.769 9.806 -12.611 1.00 93.19 98 ASN A N 1
ATOM 776 C CA . ASN A 1 98 ? 4.948 10.469 -13.902 1.00 93.19 98 ASN A CA 1
ATOM 777 C C . ASN A 1 98 ? 3.618 10.744 -14.600 1.00 93.19 98 ASN A C 1
ATOM 779 O O . ASN A 1 98 ? 3.482 11.753 -15.285 1.00 93.19 98 ASN A O 1
ATOM 783 N N . VAL A 1 99 ? 2.651 9.837 -14.445 1.00 90.06 99 VAL A N 1
ATOM 784 C CA . VAL A 1 99 ? 1.341 9.951 -15.085 1.00 90.06 99 VAL A CA 1
ATOM 785 C C . VAL A 1 99 ? 0.275 10.109 -13.999 1.00 90.06 99 VAL A C 1
ATOM 787 O O . VAL A 1 99 ? 0.023 9.154 -13.255 1.00 90.06 99 VAL A O 1
ATOM 790 N N . PRO A 1 100 ? -0.350 11.298 -13.875 1.00 82.50 100 PRO A N 1
ATOM 791 C CA . PRO A 1 100 ? -1.392 11.547 -12.886 1.00 82.50 100 PRO A CA 1
ATOM 792 C C . PRO A 1 100 ? -2.491 10.484 -12.923 1.00 82.50 100 PRO A C 1
ATOM 794 O O . PRO A 1 100 ? -2.861 9.991 -13.987 1.00 82.50 100 PRO A O 1
ATOM 797 N N . ASP A 1 101 ? -2.97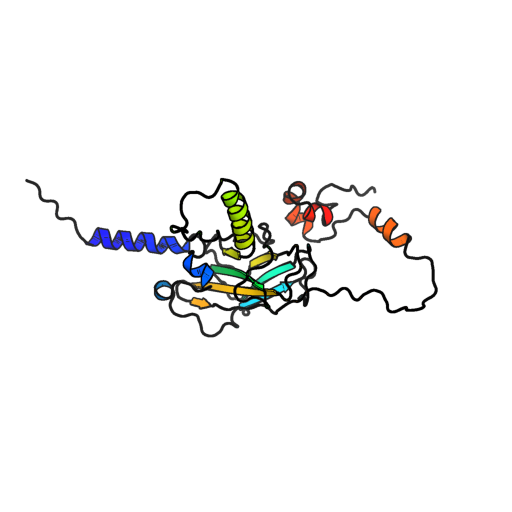7 10.106 -11.739 1.00 80.62 101 ASP A N 1
ATOM 798 C CA . ASP A 1 101 ? -4.058 9.129 -11.524 1.00 80.62 101 ASP A CA 1
ATOM 799 C C . ASP A 1 101 ? -3.876 7.741 -12.167 1.00 80.62 101 ASP A C 1
ATOM 801 O O . ASP A 1 101 ? -4.778 6.903 -12.107 1.00 80.62 101 ASP A O 1
ATOM 805 N N . THR A 1 102 ? -2.690 7.442 -12.700 1.00 87.50 102 THR A N 1
ATOM 806 C CA . THR A 1 102 ? -2.397 6.146 -13.313 1.00 87.50 102 THR A CA 1
ATOM 807 C C . THR A 1 102 ? -1.990 5.145 -12.249 1.00 87.50 102 THR A C 1
ATOM 809 O O . THR A 1 102 ? -1.036 5.363 -11.497 1.00 87.50 102 THR A O 1
ATOM 812 N N . ARG A 1 103 ? -2.722 4.033 -12.186 1.00 90.50 103 ARG A N 1
ATOM 813 C CA . ARG A 1 103 ? -2.442 2.919 -11.278 1.00 90.50 103 ARG A CA 1
ATOM 814 C C . ARG A 1 103 ? -1.425 1.974 -11.907 1.00 90.50 103 ARG A C 1
ATOM 816 O O . ARG A 1 103 ? -1.497 1.728 -13.105 1.00 90.50 103 ARG A O 1
ATOM 823 N N . VAL A 1 104 ? -0.494 1.455 -11.110 1.00 93.19 104 VAL A N 1
ATOM 824 C CA . VAL A 1 104 ? 0.629 0.642 -11.614 1.00 93.19 104 VAL A CA 1
ATOM 825 C C . VAL A 1 104 ? 0.957 -0.535 -10.707 1.00 93.19 104 VAL A C 1
ATOM 827 O O . VAL A 1 104 ? 0.811 -0.446 -9.487 1.00 93.19 104 VAL A O 1
ATOM 830 N N . GLY A 1 105 ? 1.456 -1.620 -11.296 1.00 92.81 105 GLY A N 1
ATOM 831 C CA . GLY A 1 105 ? 1.767 -2.855 -10.579 1.00 92.81 105 GLY A CA 1
ATOM 832 C C . GLY A 1 105 ? 0.528 -3.567 -10.039 1.00 92.81 105 GLY A C 1
ATOM 833 O O . GLY A 1 105 ? -0.610 -3.225 -10.353 1.00 92.81 105 GLY A O 1
ATOM 834 N N . GLN A 1 106 ? 0.763 -4.576 -9.214 1.00 91.44 106 GLN A N 1
ATOM 835 C CA . GLN A 1 106 ? -0.273 -5.444 -8.682 1.00 91.44 106 GLN A CA 1
ATOM 836 C C . GLN A 1 106 ? 0.008 -5.804 -7.226 1.00 91.44 106 GLN A C 1
ATOM 838 O O . GLN A 1 106 ? 1.116 -6.195 -6.858 1.00 91.44 106 GLN A O 1
ATOM 843 N N . PHE A 1 107 ? -1.012 -5.677 -6.384 1.00 91.00 107 PHE A N 1
ATOM 844 C CA . PHE A 1 107 ? -1.040 -6.307 -5.075 1.00 91.00 107 PHE A CA 1
ATOM 845 C C . PHE A 1 107 ? -1.239 -7.809 -5.258 1.00 91.00 107 PHE A C 1
ATOM 847 O O . PHE A 1 107 ? -1.984 -8.229 -6.138 1.00 91.00 107 PHE A O 1
ATOM 854 N N . LEU A 1 108 ? -0.587 -8.626 -4.442 1.00 86.31 108 LEU A N 1
ATOM 855 C CA . LEU A 1 108 ? -0.703 -10.084 -4.500 1.00 86.31 108 LEU A CA 1
ATOM 856 C C . LEU A 1 108 ? -1.675 -10.527 -3.411 1.00 86.31 108 LEU A C 1
ATOM 858 O O . LEU A 1 108 ? -1.395 -10.240 -2.255 1.00 86.31 108 LEU A O 1
ATOM 862 N N . GLN A 1 109 ? -2.788 -11.186 -3.770 1.00 67.56 109 GLN A N 1
ATOM 863 C CA . GLN A 1 109 ? -3.959 -11.486 -2.910 1.00 67.56 109 GLN A CA 1
ATOM 864 C C . GLN A 1 109 ? -3.656 -12.184 -1.570 1.00 67.56 109 GLN A C 1
ATOM 866 O O . GLN A 1 109 ? -4.493 -12.231 -0.668 1.00 67.56 109 GLN A O 1
ATOM 871 N N . GLU A 1 110 ? -2.443 -12.685 -1.407 1.00 62.06 110 GLU A N 1
ATOM 872 C CA . GLU A 1 110 ? -1.973 -13.367 -0.214 1.00 62.06 110 GLU A CA 1
ATOM 873 C C . GLU A 1 110 ? -1.315 -12.361 0.737 1.00 62.06 110 GLU A C 1
ATOM 875 O O . GLU A 1 110 ? -0.113 -12.091 0.700 1.00 62.06 110 GLU A O 1
ATOM 880 N N . GLY A 1 111 ? -2.144 -11.749 1.586 1.00 52.69 111 GLY A N 1
ATOM 881 C CA . GLY A 1 111 ? -1.669 -10.947 2.709 1.00 52.69 111 GLY A CA 1
ATOM 882 C C . GLY A 1 111 ? -0.802 -11.782 3.654 1.00 52.69 111 GLY A C 1
ATOM 883 O O . GLY A 1 111 ? -1.125 -12.924 3.970 1.00 52.69 111 GLY A O 1
ATOM 884 N N . LEU A 1 112 ? 0.291 -11.191 4.138 1.00 57.16 112 LEU A N 1
ATOM 885 C CA . LEU A 1 112 ? 1.168 -11.810 5.140 1.00 57.16 112 LEU A CA 1
ATOM 886 C C . LEU A 1 112 ? 0.495 -11.938 6.517 1.00 57.16 112 LEU A C 1
ATOM 888 O O . LEU A 1 112 ? 0.920 -12.737 7.350 1.00 57.16 112 LEU A O 1
ATOM 892 N N . ASP A 1 113 ? -0.561 -11.157 6.742 1.00 59.22 113 ASP A N 1
ATOM 893 C CA . ASP A 1 113 ? -1.328 -11.123 7.979 1.00 59.22 113 ASP A CA 1
ATOM 894 C C . ASP A 1 113 ? -2.662 -11.882 7.835 1.00 59.22 113 ASP A C 1
ATOM 896 O O . ASP A 1 113 ? -3.233 -11.996 6.754 1.00 59.22 113 ASP A O 1
ATOM 900 N N . LYS A 1 114 ? -3.259 -12.290 8.966 1.00 60.12 114 LYS A N 1
ATOM 901 C CA . LYS A 1 114 ? -4.633 -12.851 9.035 1.00 60.12 114 LYS A CA 1
ATOM 902 C C . LYS A 1 114 ? -5.730 -11.882 8.556 1.00 60.12 114 LYS A C 1
ATOM 904 O O . LYS A 1 114 ? -6.913 -12.228 8.559 1.00 60.12 114 LYS A O 1
ATOM 909 N N . ILE A 1 115 ? -5.365 -10.645 8.224 1.00 61.19 115 ILE A N 1
ATOM 910 C CA . ILE A 1 115 ? -6.294 -9.599 7.820 1.00 61.19 115 ILE A CA 1
ATOM 911 C C . ILE A 1 115 ? -6.674 -9.831 6.365 1.00 61.19 115 ILE A C 1
ATOM 913 O O . ILE A 1 115 ? -5.898 -9.573 5.449 1.00 61.19 115 ILE A O 1
ATOM 917 N N . LYS A 1 116 ? -7.915 -10.278 6.164 1.00 72.31 116 LYS A N 1
ATOM 918 C CA . LYS A 1 116 ? -8.489 -10.418 4.831 1.00 72.31 116 LYS A CA 1
ATOM 919 C C . LYS A 1 116 ? -8.698 -9.041 4.207 1.00 72.31 116 LYS A C 1
ATOM 921 O O . LYS A 1 116 ? -9.384 -8.173 4.760 1.00 72.31 116 LYS A O 1
ATOM 926 N N . TRP A 1 117 ? -8.128 -8.873 3.031 1.00 74.75 117 TRP A N 1
ATOM 927 C CA . TRP A 1 117 ? -8.403 -7.782 2.116 1.00 74.75 117 TRP A CA 1
ATOM 928 C C . TRP A 1 117 ? -8.823 -8.381 0.775 1.00 74.75 117 TRP A C 1
ATOM 930 O O . TRP A 1 117 ? -8.697 -9.585 0.550 1.00 74.75 117 TRP A O 1
ATOM 940 N N . GLN A 1 118 ? -9.388 -7.554 -0.089 1.00 70.19 118 GLN A N 1
ATOM 941 C CA . GLN A 1 118 ? -9.815 -7.976 -1.417 1.00 70.19 118 GLN A CA 1
ATOM 942 C C . GLN A 1 118 ? -9.356 -6.968 -2.458 1.00 70.19 118 GLN A C 1
ATOM 944 O O . GLN A 1 118 ? -9.250 -5.768 -2.164 1.00 70.19 118 GLN A O 1
ATOM 949 N N . TYR A 1 119 ? -9.106 -7.464 -3.671 1.00 68.88 119 TYR A N 1
ATOM 950 C CA . TYR A 1 119 ? -9.045 -6.595 -4.834 1.00 68.88 119 TYR A CA 1
ATOM 951 C C . TYR A 1 119 ? -10.328 -5.807 -4.906 1.00 68.88 119 TYR A C 1
ATOM 953 O O . TYR A 1 119 ? -11.423 -6.344 -4.708 1.00 68.88 119 TYR A O 1
ATOM 961 N N . GLN A 1 120 ? -10.186 -4.524 -5.183 1.00 60.66 120 GLN A N 1
ATOM 962 C CA . GLN A 1 120 ? -11.367 -3.729 -5.385 1.00 60.66 120 GLN A CA 1
ATOM 963 C C . GLN A 1 120 ? -11.767 -3.811 -6.854 1.00 60.66 120 GLN A C 1
ATOM 965 O O . GLN A 1 120 ? -10.956 -3.455 -7.714 1.00 60.66 120 GLN A O 1
ATOM 970 N N . PRO A 1 121 ? -12.989 -4.281 -7.164 1.00 56.19 121 PRO A N 1
ATOM 971 C CA . PRO A 1 121 ? -13.426 -4.385 -8.544 1.00 56.19 121 PRO A CA 1
ATOM 972 C C . PRO A 1 121 ? -13.371 -2.999 -9.181 1.00 56.19 121 PRO A C 1
ATOM 974 O O . PRO A 1 121 ? -13.830 -2.014 -8.598 1.00 56.19 121 PRO A O 1
ATOM 977 N N . VAL A 1 122 ? -12.801 -2.905 -10.382 1.00 52.44 122 VAL A N 1
ATOM 978 C CA . VAL A 1 122 ? -12.901 -1.678 -11.169 1.00 52.44 122 VAL A CA 1
ATOM 979 C C . VAL A 1 122 ? -14.376 -1.428 -11.416 1.00 52.44 122 VAL A C 1
ATOM 981 O O . VAL A 1 122 ? -15.094 -2.256 -11.974 1.00 52.44 122 VAL A O 1
ATOM 984 N N . CYS A 1 123 ? -14.832 -0.265 -10.976 1.00 49.75 123 CYS A N 1
ATOM 985 C CA . CYS A 1 123 ? -16.188 0.178 -11.205 1.00 49.75 123 CYS A CA 1
ATOM 986 C C . CYS A 1 123 ? -16.373 0.371 -12.699 1.00 49.75 123 CYS A C 1
ATOM 988 O O . CYS A 1 123 ? -15.961 1.389 -13.259 1.00 49.75 123 CYS A O 1
ATOM 990 N N . ARG A 1 124 ? -16.977 -0.630 -13.341 1.00 44.34 124 ARG A N 1
ATOM 991 C CA . ARG A 1 124 ? -17.422 -0.554 -14.724 1.00 44.34 124 ARG A CA 1
ATOM 992 C C . ARG A 1 124 ? -18.452 0.571 -14.763 1.00 44.34 124 ARG A C 1
ATOM 994 O O . ARG A 1 124 ? -19.623 0.359 -14.451 1.00 44.34 124 ARG A O 1
ATOM 1001 N N . ARG A 1 125 ? -18.032 1.800 -15.097 1.00 43.19 125 ARG A N 1
ATOM 1002 C CA . ARG A 1 125 ? -18.988 2.775 -15.627 1.00 43.19 125 ARG A CA 1
ATOM 1003 C C . ARG A 1 125 ? -19.641 2.040 -16.781 1.00 43.19 125 ARG A C 1
ATOM 1005 O O . ARG A 1 125 ? -18.938 1.560 -17.668 1.00 43.19 125 ARG A O 1
ATOM 1012 N N . ARG A 1 126 ? -20.960 1.885 -16.719 1.00 40.25 126 ARG A N 1
ATOM 1013 C CA . ARG A 1 126 ? -21.762 1.441 -17.853 1.00 40.25 126 ARG A CA 1
ATOM 1014 C C . ARG A 1 126 ? -21.438 2.424 -18.982 1.00 40.25 126 ARG A C 1
ATOM 1016 O O . ARG A 1 126 ? -21.992 3.519 -19.011 1.00 40.25 126 ARG A O 1
ATOM 1023 N N . LEU A 1 127 ? -20.476 2.083 -19.839 1.00 42.53 127 LEU A N 1
ATOM 1024 C CA . LEU A 1 127 ? -20.238 2.738 -21.119 1.00 42.53 127 LEU A CA 1
ATOM 1025 C C . LEU A 1 127 ? -21.488 2.429 -21.940 1.00 42.53 127 LEU A C 1
ATOM 1027 O O . LEU A 1 127 ? -21.545 1.453 -22.667 1.00 42.53 127 LEU A O 1
ATOM 1031 N N . THR A 1 128 ? -22.551 3.190 -21.699 1.00 41.66 128 THR A N 1
ATOM 1032 C CA . THR A 1 128 ? -23.867 3.018 -22.330 1.00 41.66 128 THR A CA 1
ATOM 1033 C C . THR A 1 128 ? -23.967 3.821 -23.623 1.00 41.66 128 THR A C 1
ATOM 1035 O O . THR A 1 128 ? -25.055 4.057 -24.125 1.00 41.66 128 THR A O 1
ATOM 1038 N N . THR A 1 129 ? -22.831 4.251 -24.175 1.00 40.81 129 THR A N 1
ATOM 1039 C CA . THR A 1 129 ? -22.779 5.126 -25.350 1.00 40.81 129 THR A CA 1
ATOM 1040 C C . THR A 1 129 ? -21.659 4.736 -26.310 1.00 40.81 129 THR A C 1
ATOM 1042 O O . THR A 1 129 ? -20.940 5.605 -26.791 1.00 40.81 129 THR A O 1
ATOM 1045 N N . LEU A 1 130 ? -21.476 3.443 -26.581 1.00 42.50 130 LEU A N 1
ATOM 1046 C CA . LEU A 1 130 ? -20.740 2.994 -27.764 1.00 42.50 130 LEU A CA 1
ATOM 1047 C C . LEU A 1 130 ? -21.552 1.886 -28.431 1.00 42.50 130 LEU A C 1
ATOM 1049 O O . LEU A 1 130 ? -21.824 0.857 -27.826 1.00 42.50 130 LEU A O 1
ATOM 1053 N N . ASN A 1 131 ? -22.005 2.199 -29.643 1.00 43.84 131 ASN A N 1
ATOM 1054 C CA . ASN A 1 131 ? -22.928 1.436 -30.471 1.00 43.84 131 ASN A CA 1
ATOM 1055 C C . ASN A 1 131 ? -22.578 -0.055 -30.585 1.00 43.84 131 ASN A C 1
ATOM 1057 O O . ASN A 1 131 ? -21.429 -0.423 -30.832 1.00 43.84 131 ASN A O 1
ATOM 1061 N N . ASP A 1 132 ? -23.629 -0.869 -30.509 1.00 46.28 132 ASP A N 1
ATOM 1062 C CA . ASP A 1 132 ? -23.691 -2.310 -30.743 1.00 46.28 132 ASP A CA 1
ATOM 1063 C C . ASP A 1 132 ? -23.186 -2.715 -32.138 1.00 46.28 132 ASP A C 1
ATOM 1065 O O . ASP A 1 132 ? -23.995 -2.944 -33.029 1.00 46.28 132 ASP A O 1
ATOM 1069 N N . ASN A 1 133 ? -21.869 -2.802 -32.356 1.00 55.19 133 ASN A N 1
ATOM 1070 C CA . ASN A 1 133 ? -21.293 -3.513 -33.513 1.00 55.19 133 ASN A CA 1
ATOM 1071 C C . ASN A 1 133 ? -19.826 -3.964 -33.337 1.00 55.19 133 ASN A C 1
ATOM 1073 O O . ASN A 1 133 ? -19.234 -4.483 -34.285 1.00 55.19 133 ASN A O 1
ATOM 1077 N N . SER A 1 134 ? -19.204 -3.793 -32.165 1.00 49.47 134 SER A N 1
ATOM 1078 C CA . SER A 1 134 ? -17.820 -4.232 -31.953 1.00 49.47 134 SER A CA 1
ATOM 1079 C C . SER A 1 134 ? -17.756 -5.688 -31.486 1.00 49.47 134 SER A C 1
ATOM 1081 O O . SER A 1 134 ? -18.383 -6.085 -30.508 1.00 49.47 134 SER A O 1
ATOM 1083 N N . SER A 1 135 ? -17.007 -6.484 -32.244 1.00 53.06 135 SER A N 1
ATOM 1084 C CA . SER A 1 135 ? -16.833 -7.930 -32.120 1.00 53.06 135 SER A CA 1
ATOM 1085 C C . SER A 1 135 ? -16.384 -8.418 -30.733 1.00 53.06 135 SER A C 1
ATOM 1087 O O . SER A 1 135 ? -15.656 -7.733 -30.022 1.00 53.06 135 SER A O 1
ATOM 1089 N N . PHE A 1 136 ? -16.720 -9.676 -30.438 1.00 51.25 136 PHE A N 1
ATOM 1090 C CA . PHE A 1 136 ? -16.413 -10.482 -29.241 1.00 51.25 136 PHE A CA 1
ATOM 1091 C C . PHE A 1 136 ? -14.954 -10.418 -28.709 1.00 51.25 136 PHE A C 1
ATOM 1093 O O . PHE A 1 136 ? -14.703 -10.788 -27.566 1.00 51.25 136 PHE A O 1
ATOM 1100 N N . ASN A 1 137 ? -13.988 -9.925 -29.494 1.00 57.56 137 ASN A N 1
ATOM 1101 C CA . ASN A 1 137 ? -12.594 -9.740 -29.065 1.00 57.56 137 ASN A CA 1
ATOM 1102 C C . ASN A 1 137 ? -12.373 -8.524 -28.142 1.00 57.56 137 ASN A C 1
ATOM 1104 O O . ASN A 1 137 ? -11.409 -8.516 -27.372 1.00 57.56 137 ASN A O 1
ATOM 1108 N N . ASP A 1 138 ? -13.246 -7.513 -28.175 1.00 61.72 138 ASP A N 1
ATOM 1109 C CA . ASP A 1 138 ? -13.062 -6.301 -27.362 1.00 61.72 138 ASP A CA 1
ATOM 1110 C C . ASP A 1 138 ? -13.404 -6.524 -25.877 1.00 61.72 138 ASP A C 1
ATOM 1112 O O . ASP A 1 138 ? -12.774 -5.935 -24.994 1.00 61.72 138 ASP A O 1
ATOM 1116 N N . ASP A 1 139 ? -14.314 -7.454 -25.573 1.00 62.41 139 ASP A N 1
ATOM 1117 C CA . ASP A 1 139 ? -14.693 -7.801 -24.197 1.00 62.41 139 ASP A CA 1
ATOM 1118 C C . ASP A 1 139 ? -13.574 -8.520 -23.427 1.00 62.41 139 ASP A C 1
ATOM 1120 O O . ASP A 1 139 ? -13.398 -8.302 -22.221 1.00 62.41 139 ASP A O 1
ATOM 1124 N N . GLN A 1 140 ? -12.772 -9.342 -24.111 1.00 62.53 140 GLN A N 1
ATOM 1125 C CA . GLN A 1 140 ? -11.643 -10.042 -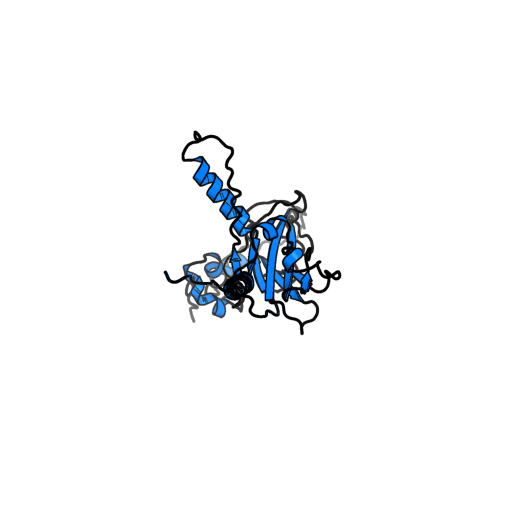23.493 1.00 62.53 140 GLN A CA 1
ATOM 1126 C C . GLN A 1 140 ? -10.523 -9.061 -23.114 1.00 62.53 140 GLN A C 1
ATOM 1128 O O . GLN A 1 140 ? -10.045 -9.074 -21.977 1.00 62.53 140 GLN A O 1
ATOM 1133 N N . LYS A 1 141 ? -10.176 -8.140 -24.023 1.00 64.50 141 LYS A N 1
ATOM 1134 C CA . LYS A 1 141 ? -9.170 -7.092 -23.781 1.00 64.50 141 LYS A CA 1
ATOM 1135 C C . LYS A 1 141 ? -9.610 -6.120 -22.684 1.00 64.50 141 LYS A C 1
ATOM 1137 O O . LYS A 1 141 ? -8.805 -5.703 -21.851 1.00 64.50 141 LYS A O 1
ATOM 1142 N N . LEU A 1 142 ? -10.901 -5.788 -22.638 1.00 63.88 142 LEU A N 1
ATOM 1143 C CA . LEU A 1 142 ? -11.463 -4.941 -21.590 1.00 63.88 142 LEU A CA 1
ATOM 1144 C C . LEU A 1 142 ? -11.417 -5.632 -20.220 1.00 63.88 142 LEU A C 1
ATOM 1146 O O . LEU A 1 142 ? -11.125 -4.980 -19.218 1.00 63.88 142 LEU A O 1
ATOM 1150 N N . THR A 1 143 ? -11.662 -6.943 -20.169 1.00 62.97 143 THR A N 1
ATOM 1151 C CA . THR A 1 143 ? -11.577 -7.740 -18.934 1.00 62.97 143 THR A CA 1
ATOM 1152 C C . THR A 1 143 ? -10.146 -7.786 -18.398 1.00 62.97 143 THR A C 1
ATOM 1154 O O . THR A 1 143 ? -9.935 -7.599 -17.201 1.00 62.97 143 THR A O 1
ATOM 1157 N N . GLU A 1 144 ? -9.151 -7.939 -19.272 1.00 61.97 144 GLU A N 1
ATOM 1158 C CA . GLU A 1 144 ? -7.732 -7.936 -18.899 1.00 61.97 144 GLU A CA 1
ATOM 1159 C C . GLU A 1 144 ? -7.283 -6.581 -18.322 1.00 61.97 144 GLU A C 1
ATOM 1161 O O . GLU A 1 144 ? -6.717 -6.526 -17.229 1.00 61.97 144 GLU A O 1
ATOM 1166 N N . ILE A 1 145 ? -7.646 -5.470 -18.976 1.00 61.94 145 ILE A N 1
ATOM 1167 C CA . ILE A 1 145 ? -7.378 -4.108 -18.477 1.00 61.94 145 ILE A CA 1
ATOM 1168 C C . ILE A 1 145 ? -8.090 -3.860 -17.137 1.00 61.94 145 ILE A C 1
ATOM 1170 O O . ILE A 1 145 ? -7.526 -3.263 -16.219 1.00 61.94 145 ILE A O 1
ATO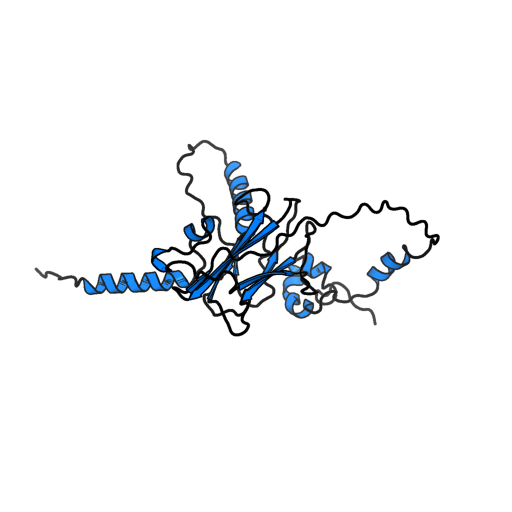M 1174 N N . THR A 1 146 ? -9.329 -4.335 -17.003 1.00 60.34 146 THR A N 1
ATOM 1175 C CA . THR A 1 146 ? -10.123 -4.214 -15.771 1.00 60.34 146 THR A CA 1
ATOM 1176 C C . THR A 1 146 ? -9.468 -4.983 -14.620 1.00 60.34 146 THR A C 1
ATOM 1178 O O . THR A 1 146 ? -9.393 -4.462 -13.508 1.00 60.34 146 THR A O 1
ATOM 1181 N N . ASN A 1 147 ? -8.935 -6.178 -14.879 1.00 60.75 147 ASN A N 1
ATOM 1182 C CA . ASN A 1 147 ? -8.244 -6.985 -13.874 1.00 60.75 147 ASN A CA 1
ATOM 1183 C C . ASN A 1 147 ? -6.905 -6.359 -13.451 1.00 60.75 147 ASN A C 1
ATOM 1185 O O . ASN A 1 147 ? -6.633 -6.286 -12.254 1.00 60.75 147 ASN A O 1
ATOM 1189 N N . LEU A 1 148 ? -6.127 -5.812 -14.392 1.00 60.38 148 LEU A N 1
ATOM 1190 C CA . LEU A 1 148 ? -4.878 -5.091 -14.100 1.00 60.38 148 LEU A CA 1
ATOM 1191 C C . LEU A 1 148 ? -5.113 -3.818 -13.264 1.00 60.38 148 LEU A C 1
ATOM 1193 O O . LEU A 1 148 ? -4.393 -3.522 -12.309 1.00 60.38 148 LEU A O 1
ATOM 1197 N N . LEU A 1 149 ? -6.162 -3.057 -13.580 1.00 63.78 149 LEU A N 1
ATOM 1198 C CA . LEU A 1 149 ? -6.521 -1.856 -12.820 1.00 63.78 149 LEU A CA 1
ATOM 1199 C C . LEU A 1 149 ? -7.136 -2.179 -11.447 1.00 63.78 149 LEU A C 1
ATOM 1201 O O . LEU A 1 149 ? -7.051 -1.347 -10.532 1.00 63.78 149 LEU A O 1
ATOM 1205 N N . ALA A 1 150 ? -7.756 -3.355 -11.305 1.00 65.00 150 ALA A N 1
ATOM 1206 C CA . ALA A 1 150 ? -8.248 -3.880 -10.033 1.00 65.00 150 ALA A CA 1
ATOM 1207 C C . ALA A 1 150 ? -7.090 -4.364 -9.153 1.00 65.00 150 ALA A C 1
ATOM 1209 O O . ALA A 1 150 ? -7.102 -4.128 -7.946 1.00 65.00 150 ALA A O 1
ATOM 1210 N N . SER A 1 151 ? -6.055 -4.972 -9.743 1.00 80.00 151 SER A N 1
ATOM 1211 C CA . SER A 1 151 ? -4.917 -5.492 -8.985 1.00 80.00 151 SER A CA 1
ATOM 1212 C C . SER A 1 151 ? -4.056 -4.398 -8.360 1.00 80.00 151 SER A C 1
ATOM 1214 O O . SER A 1 151 ? -3.400 -4.647 -7.358 1.00 80.00 151 SER A O 1
ATOM 1216 N N . ALA A 1 152 ? -4.098 -3.170 -8.876 1.00 86.56 152 ALA A N 1
ATOM 1217 C CA . ALA A 1 152 ? -3.389 -2.017 -8.317 1.00 86.56 152 ALA A CA 1
ATOM 1218 C C . ALA A 1 152 ? -4.158 -1.295 -7.187 1.00 86.56 152 ALA A C 1
ATOM 1220 O O . ALA A 1 152 ? -3.818 -0.169 -6.809 1.00 86.56 152 ALA A O 1
ATOM 1221 N N . SER A 1 153 ? -5.257 -1.870 -6.683 1.00 90.12 153 SER A N 1
ATOM 1222 C CA . SER A 1 153 ? -6.083 -1.272 -5.629 1.00 90.12 153 SER A CA 1
ATOM 1223 C C . SER A 1 153 ? -6.667 -2.323 -4.690 1.00 90.12 153 SER A C 1
ATOM 1225 O O . SER A 1 153 ? -7.284 -3.291 -5.130 1.00 90.12 153 SER A O 1
ATOM 1227 N N . ILE A 1 154 ? -6.532 -2.108 -3.383 1.00 90.12 154 ILE A N 1
ATOM 1228 C CA . ILE A 1 154 ? -7.037 -3.044 -2.372 1.00 90.12 154 ILE A CA 1
ATOM 1229 C C . ILE A 1 154 ? -7.816 -2.327 -1.272 1.00 90.12 154 ILE A C 1
ATOM 1231 O O . ILE A 1 154 ? -7.558 -1.163 -0.951 1.00 90.12 154 ILE A O 1
ATOM 1235 N N . THR A 1 155 ? -8.764 -3.043 -0.669 1.00 89.81 155 THR A N 1
ATOM 1236 C CA . THR A 1 155 ? -9.555 -2.556 0.466 1.00 89.81 155 THR A CA 1
ATOM 1237 C C . THR A 1 155 ? -9.818 -3.662 1.488 1.00 89.81 155 THR A C 1
ATOM 1239 O O . THR A 1 155 ? -9.696 -4.855 1.204 1.00 89.81 155 THR A O 1
ATOM 1242 N N . HIS A 1 156 ? -10.178 -3.257 2.703 1.00 84.81 156 HIS A N 1
ATOM 1243 C CA . HIS A 1 156 ? -10.594 -4.149 3.783 1.00 84.81 156 HIS A CA 1
ATOM 1244 C C . HIS A 1 156 ? -11.829 -5.005 3.432 1.00 84.81 156 HIS A C 1
ATOM 1246 O O . HIS A 1 156 ? -12.754 -4.541 2.768 1.00 84.81 156 HIS A O 1
ATOM 1252 N N . VAL A 1 157 ? -11.866 -6.243 3.944 1.00 82.81 157 VAL A N 1
ATOM 1253 C CA . VAL A 1 157 ? -13.044 -7.135 3.855 1.00 82.81 157 VAL A CA 1
ATOM 1254 C C . VAL A 1 157 ? -13.938 -7.029 5.092 1.00 82.81 157 VAL A C 1
ATOM 1256 O O . VAL A 1 157 ? -15.133 -7.284 5.007 1.00 82.81 157 VAL A O 1
ATOM 1259 N N . SER A 1 158 ? -13.378 -6.655 6.246 1.00 82.75 158 SER A N 1
ATOM 1260 C CA . SER A 1 158 ? -14.128 -6.485 7.494 1.00 82.75 158 SER A CA 1
ATOM 1261 C C . SER A 1 158 ? -13.763 -5.186 8.197 1.00 82.75 158 SER A C 1
ATOM 1263 O O . SER A 1 158 ? -12.622 -4.730 8.110 1.00 82.75 158 SER A O 1
ATOM 1265 N N . SER A 1 159 ? -14.703 -4.637 8.965 1.00 85.75 159 SER A N 1
ATOM 1266 C CA . SER A 1 159 ? -14.513 -3.458 9.819 1.00 85.75 159 SER A CA 1
ATOM 1267 C C . SER A 1 159 ? -13.846 -3.764 11.169 1.00 85.75 159 SER A C 1
ATOM 1269 O O . SER A 1 159 ? -13.740 -2.883 12.018 1.00 85.75 159 SER A O 1
ATOM 1271 N N . THR A 1 160 ? -13.382 -5.002 11.387 1.00 88.88 160 THR A N 1
ATOM 1272 C CA . THR A 1 160 ? -12.658 -5.394 12.607 1.00 88.88 160 THR A CA 1
ATOM 1273 C C . THR A 1 160 ? -11.461 -4.461 12.827 1.00 88.88 160 THR A C 1
ATOM 1275 O O . THR A 1 160 ? -10.743 -4.227 11.854 1.00 88.88 160 THR A O 1
ATOM 1278 N N . PRO A 1 161 ? -11.212 -3.946 14.046 1.00 91.81 161 PRO A N 1
ATOM 1279 C CA . PRO A 1 161 ? -10.074 -3.067 14.315 1.00 91.81 161 PRO A CA 1
ATOM 1280 C C . PRO A 1 161 ? -8.725 -3.692 13.935 1.00 91.81 161 PRO A C 1
ATOM 1282 O O . PRO A 1 161 ? -8.494 -4.881 14.161 1.00 91.81 161 PRO A O 1
ATOM 1285 N N . LYS A 1 162 ? -7.833 -2.879 13.360 1.00 92.25 162 LYS A N 1
ATOM 1286 C CA . LYS A 1 162 ? -6.508 -3.274 12.855 1.00 92.25 162 LYS A CA 1
ATOM 1287 C C . LYS A 1 162 ? -5.455 -2.311 13.384 1.00 92.25 162 LYS A C 1
ATOM 1289 O O . LYS A 1 162 ? -5.650 -1.103 13.313 1.00 92.25 162 LYS A O 1
ATOM 1294 N N . SER A 1 163 ? -4.336 -2.833 13.875 1.00 94.00 163 SER A N 1
ATOM 1295 C CA . SER A 1 163 ? -3.161 -2.028 14.247 1.00 94.00 163 SER A CA 1
ATOM 1296 C C . SER A 1 163 ? -2.176 -1.850 13.087 1.00 94.00 163 SER A C 1
ATOM 1298 O O . SER A 1 163 ? -1.367 -0.931 13.099 1.00 94.00 163 SER A O 1
ATOM 1300 N N . LYS A 1 164 ? -2.238 -2.710 12.067 1.00 94.31 164 LYS A N 1
ATOM 1301 C CA . LYS A 1 164 ? -1.487 -2.598 10.811 1.00 94.31 164 LYS A CA 1
ATOM 1302 C C . LYS A 1 164 ? -2.167 -3.413 9.711 1.00 94.31 164 LYS A C 1
ATOM 1304 O O . LYS A 1 164 ? -3.026 -4.240 10.012 1.00 94.31 164 LYS A O 1
ATOM 1309 N N . VAL A 1 165 ? -1.768 -3.196 8.463 1.00 92.31 165 VAL A N 1
ATOM 1310 C CA . VAL A 1 165 ? -2.100 -4.045 7.311 1.00 92.31 165 VAL A CA 1
ATOM 1311 C C . VAL A 1 165 ? -0.842 -4.258 6.485 1.00 92.31 165 VAL A C 1
ATOM 1313 O O . VAL A 1 165 ? -0.286 -3.278 5.989 1.00 92.31 165 VAL A O 1
ATOM 1316 N N . ASP A 1 166 ? -0.454 -5.519 6.306 1.00 92.69 166 ASP A N 1
ATOM 1317 C CA . ASP A 1 166 ? 0.645 -5.936 5.438 1.00 92.69 166 ASP A CA 1
ATOM 1318 C C . ASP A 1 166 ? 0.126 -6.606 4.158 1.00 92.69 166 ASP A C 1
ATOM 1320 O O . ASP A 1 166 ? -0.624 -7.585 4.197 1.00 92.69 166 ASP A O 1
ATOM 1324 N N . THR A 1 167 ? 0.560 -6.096 3.007 1.00 91.06 167 THR A N 1
ATOM 1325 C CA . THR A 1 167 ? 0.279 -6.677 1.688 1.00 91.06 167 THR A CA 1
ATOM 1326 C C . THR A 1 167 ? 1.556 -6.781 0.870 1.00 91.06 167 THR A C 1
ATOM 1328 O O . THR A 1 167 ? 2.485 -5.995 1.047 1.00 91.06 167 THR A O 1
ATOM 1331 N N . LEU A 1 168 ? 1.603 -7.725 -0.063 1.00 91.94 168 LEU A N 1
ATOM 1332 C CA . LEU A 1 168 ? 2.661 -7.775 -1.062 1.00 91.94 168 LEU A CA 1
ATOM 1333 C C . LEU A 1 168 ? 2.237 -7.007 -2.313 1.00 91.94 168 LEU A C 1
ATOM 1335 O O . LEU A 1 168 ? 1.068 -7.031 -2.695 1.00 91.94 168 LEU A O 1
ATOM 1339 N N . TRP A 1 169 ? 3.191 -6.327 -2.937 1.00 95.19 169 TRP A N 1
ATOM 1340 C CA . TRP A 1 169 ? 3.034 -5.622 -4.205 1.00 95.19 169 TRP A CA 1
ATOM 1341 C C . TRP A 1 169 ? 4.200 -5.951 -5.130 1.00 95.19 169 TRP A C 1
ATOM 1343 O O . TRP A 1 169 ? 5.344 -6.010 -4.682 1.00 95.19 169 TRP A O 1
ATOM 1353 N N . THR A 1 170 ? 3.933 -6.143 -6.415 1.00 93.81 170 THR A N 1
ATOM 1354 C CA . THR A 1 170 ? 4.961 -6.340 -7.439 1.00 93.81 170 THR A CA 1
ATOM 1355 C C . THR A 1 170 ? 4.606 -5.598 -8.721 1.00 93.81 170 THR A C 1
ATOM 1357 O O . THR A 1 170 ? 3.498 -5.083 -8.876 1.00 93.81 170 THR A O 1
ATOM 1360 N N . ILE A 1 171 ? 5.563 -5.511 -9.636 1.00 93.31 171 ILE A N 1
ATOM 1361 C CA . ILE A 1 171 ? 5.393 -4.850 -10.921 1.00 93.31 171 ILE A CA 1
ATOM 1362 C C . ILE A 1 171 ? 6.213 -5.571 -11.982 1.00 93.31 171 ILE A C 1
ATOM 1364 O O . ILE A 1 171 ? 7.397 -5.827 -11.774 1.00 93.31 171 ILE A O 1
ATOM 1368 N N . ASP A 1 172 ? 5.587 -5.890 -13.110 1.00 88.94 172 ASP A N 1
ATOM 1369 C CA . ASP A 1 172 ? 6.181 -6.746 -14.146 1.00 88.94 172 ASP A CA 1
ATOM 1370 C C . ASP A 1 172 ? 6.806 -5.955 -15.304 1.00 88.94 172 ASP A C 1
ATOM 1372 O O . ASP A 1 172 ? 7.458 -6.523 -16.178 1.00 88.94 172 ASP A O 1
ATOM 1376 N N . GLU A 1 173 ? 6.695 -4.628 -15.266 1.00 89.75 173 GLU A N 1
ATOM 1377 C CA . GLU A 1 173 ? 7.273 -3.727 -16.257 1.00 89.75 173 GLU A CA 1
ATOM 1378 C C . GLU A 1 173 ? 7.803 -2.432 -15.628 1.00 89.75 173 GLU A C 1
ATOM 1380 O O . GLU A 1 173 ? 7.512 -2.085 -14.481 1.00 89.75 173 GLU A O 1
ATOM 1385 N N . TYR A 1 174 ? 8.628 -1.707 -16.381 1.00 92.31 174 TYR A N 1
ATOM 1386 C CA . TYR A 1 174 ? 9.120 -0.399 -15.965 1.00 92.31 174 TYR A CA 1
ATOM 1387 C C . TYR A 1 174 ? 8.060 0.678 -16.220 1.00 92.31 174 TYR A C 1
ATOM 1389 O O . TYR A 1 174 ? 7.666 0.896 -17.362 1.00 92.31 174 TYR A O 1
ATOM 1397 N N . VAL A 1 175 ? 7.676 1.414 -15.174 1.00 92.06 175 VAL A N 1
ATOM 1398 C CA . VAL A 1 175 ? 6.668 2.496 -15.253 1.00 92.06 175 VAL A CA 1
ATOM 1399 C C . VAL A 1 175 ? 7.186 3.851 -14.748 1.00 92.06 175 VAL A C 1
ATOM 1401 O O . VAL A 1 175 ? 6.418 4.804 -14.598 1.00 92.06 175 VAL A O 1
ATOM 1404 N N . GLY A 1 176 ? 8.488 3.945 -14.458 1.00 94.38 176 GLY A N 1
ATOM 1405 C CA . GLY A 1 176 ? 9.094 5.097 -13.783 1.00 94.38 176 GLY A CA 1
ATOM 1406 C C . GLY A 1 176 ? 8.865 5.099 -12.266 1.00 94.38 176 GLY A C 1
ATOM 1407 O O . GLY A 1 176 ? 8.615 4.037 -11.688 1.00 94.38 176 GLY A O 1
ATOM 1408 N N . PRO A 1 177 ? 8.968 6.262 -11.598 1.00 96.94 177 PRO A N 1
ATOM 1409 C CA . PRO A 1 177 ? 8.791 6.355 -10.157 1.00 96.94 177 PRO A CA 1
ATOM 1410 C C . PRO A 1 177 ? 7.353 6.047 -9.725 1.00 96.94 177 PRO A C 1
ATOM 1412 O O . PRO A 1 177 ? 6.385 6.462 -10.368 1.00 96.94 177 PRO A O 1
ATOM 1415 N N . VAL A 1 178 ? 7.225 5.340 -8.606 1.00 96.94 178 VAL A N 1
ATOM 1416 C CA . VAL A 1 178 ? 5.968 4.833 -8.045 1.00 96.94 178 VAL A CA 1
ATOM 1417 C C . VAL A 1 178 ? 5.812 5.320 -6.610 1.00 96.94 178 VAL A C 1
ATOM 1419 O O . VAL A 1 178 ? 6.780 5.369 -5.851 1.00 96.94 178 VAL A O 1
ATOM 1422 N N . TYR A 1 179 ? 4.586 5.638 -6.213 1.00 97.06 179 TYR A N 1
ATOM 1423 C CA . TYR A 1 179 ? 4.222 5.895 -4.822 1.00 97.06 179 TYR A CA 1
ATOM 1424 C C . TYR A 1 179 ? 2.907 5.196 -4.482 1.00 97.06 179 TYR A C 1
ATOM 1426 O O . TYR A 1 179 ? 2.138 4.796 -5.358 1.00 97.06 179 TYR A O 1
ATOM 1434 N N . PHE A 1 180 ? 2.637 5.059 -3.191 1.00 96.44 180 PHE A N 1
ATOM 1435 C CA . PHE A 1 180 ? 1.397 4.504 -2.682 1.00 96.44 180 PHE A CA 1
ATOM 1436 C C . PHE A 1 180 ? 0.578 5.611 -2.043 1.00 96.44 180 PHE A C 1
ATOM 1438 O O . PHE A 1 180 ? 1.107 6.448 -1.310 1.00 96.44 180 PHE A O 1
ATOM 1445 N N . LYS A 1 181 ? -0.721 5.601 -2.324 1.00 94.62 181 LYS A N 1
ATOM 1446 C CA . LYS A 1 181 ? -1.699 6.529 -1.764 1.00 94.62 181 LYS A CA 1
ATOM 1447 C C . LYS A 1 181 ? -2.777 5.738 -1.046 1.00 94.62 181 LYS A C 1
ATOM 1449 O O . LYS A 1 181 ? -3.261 4.737 -1.575 1.00 94.62 181 LYS A O 1
ATOM 1454 N N . GLY A 1 182 ? -3.168 6.205 0.130 1.00 93.38 182 GLY A N 1
ATOM 1455 C CA . GLY A 1 182 ? -4.146 5.533 0.963 1.00 93.38 182 GLY A CA 1
ATOM 1456 C C . GLY A 1 182 ? -5.174 6.464 1.587 1.00 93.38 182 GLY A C 1
ATOM 1457 O O . GLY A 1 182 ? -4.962 7.669 1.738 1.00 93.38 182 GLY A O 1
ATOM 1458 N N . THR A 1 183 ? -6.279 5.843 1.973 1.00 92.94 183 THR A N 1
ATOM 1459 C CA . THR A 1 183 ? -7.341 6.414 2.797 1.00 92.94 183 THR A CA 1
ATOM 1460 C C . THR A 1 183 ? -7.595 5.444 3.932 1.00 92.94 183 THR A C 1
ATOM 1462 O O . THR A 1 183 ? -7.709 4.240 3.697 1.00 92.94 183 THR A O 1
ATOM 1465 N N . VAL A 1 184 ? -7.667 5.943 5.159 1.00 92.75 184 VAL A N 1
ATOM 1466 C CA . VAL A 1 184 ? -7.855 5.131 6.362 1.00 92.75 184 VAL A CA 1
ATOM 1467 C C . VAL A 1 184 ? -9.075 5.632 7.119 1.00 92.75 184 VAL A C 1
ATOM 1469 O O . VAL A 1 184 ? -9.257 6.832 7.296 1.00 92.75 184 VAL A O 1
ATOM 1472 N N . VAL A 1 185 ? -9.909 4.700 7.572 1.00 91.12 185 VAL A N 1
ATOM 1473 C CA . VAL A 1 185 ? -11.127 4.970 8.338 1.00 91.12 185 VAL A CA 1
ATOM 1474 C C . VAL A 1 185 ? -10.967 4.347 9.717 1.00 91.12 185 VAL A C 1
ATOM 1476 O O . VAL A 1 185 ? -10.832 3.127 9.840 1.00 91.12 185 VAL A O 1
ATOM 1479 N N . LYS A 1 186 ? -10.996 5.169 10.766 1.00 90.06 186 LYS A N 1
ATOM 1480 C CA . LYS A 1 186 ? -10.975 4.711 12.163 1.00 90.06 186 LYS A CA 1
ATOM 1481 C C . LYS A 1 186 ? -12.383 4.454 12.678 1.00 90.06 186 LYS A C 1
ATOM 1483 O O . LYS A 1 186 ? -12.632 3.405 13.262 1.00 90.06 186 LYS A O 1
ATOM 1488 N N . SER A 1 187 ? -13.303 5.371 12.405 1.00 87.25 187 SER A N 1
ATOM 1489 C CA . SER A 1 187 ? -14.731 5.243 12.704 1.00 87.25 187 SER A CA 1
ATOM 1490 C C . SER A 1 187 ? -15.552 6.018 11.667 1.00 87.25 187 SER A C 1
ATOM 1492 O O . SER A 1 187 ? -14.982 6.636 10.770 1.00 87.25 187 SER A O 1
ATOM 1494 N N . GLN A 1 188 ? -16.885 5.979 11.764 1.00 80.81 188 GLN A N 1
ATOM 1495 C CA . GLN A 1 188 ? -17.800 6.555 10.767 1.00 80.81 188 GLN A CA 1
ATOM 1496 C C . GLN A 1 188 ? -17.457 7.999 10.362 1.00 80.81 188 GLN A C 1
ATOM 1498 O O . GLN A 1 188 ? -17.522 8.310 9.179 1.00 80.81 188 GLN A O 1
ATOM 1503 N N . TYR A 1 189 ? -17.034 8.835 11.311 1.00 83.31 189 TYR A N 1
ATOM 1504 C CA . TYR A 1 189 ? -16.743 10.258 11.092 1.00 83.31 189 TYR A CA 1
ATOM 1505 C C . TYR A 1 189 ? -15.270 10.622 11.305 1.00 83.31 189 TYR A C 1
ATOM 1507 O O . TYR A 1 189 ? -14.921 11.793 11.406 1.00 83.31 189 TYR A O 1
ATOM 1515 N N . VAL A 1 190 ? -14.398 9.621 11.437 1.00 88.19 190 VAL A N 1
ATOM 1516 C CA . VAL A 1 190 ? -12.973 9.833 11.706 1.00 88.19 190 VAL A CA 1
ATOM 1517 C C . VAL A 1 190 ? -12.173 9.060 10.675 1.00 88.19 190 VAL A C 1
ATOM 1519 O O . VAL A 1 190 ? -12.025 7.835 10.760 1.00 88.19 190 VAL A O 1
ATOM 1522 N N . TRP A 1 191 ? -11.671 9.790 9.686 1.00 91.38 191 TRP A N 1
ATOM 1523 C CA . TRP A 1 191 ? -10.932 9.238 8.563 1.00 91.38 191 TRP A CA 1
ATOM 1524 C C . TRP A 1 191 ? -9.879 10.219 8.050 1.00 91.38 191 TRP A C 1
ATOM 1526 O O . TRP A 1 191 ? -9.929 11.416 8.320 1.00 91.38 191 TRP A O 1
ATOM 1536 N N . TRP A 1 192 ? -8.931 9.680 7.295 1.00 92.19 192 TRP A N 1
ATOM 1537 C CA . TRP A 1 192 ? -7.822 10.396 6.679 1.00 92.19 192 TRP A CA 1
ATOM 1538 C C . TRP A 1 192 ? -7.723 9.975 5.221 1.00 92.19 192 TRP A C 1
ATOM 1540 O O . TRP A 1 192 ? -7.871 8.790 4.911 1.00 92.19 192 TRP A O 1
ATOM 1550 N N . ASN A 1 193 ? -7.444 10.917 4.329 1.00 90.75 193 ASN A N 1
ATOM 1551 C CA . ASN A 1 193 ? -7.077 10.652 2.941 1.00 90.75 193 ASN A CA 1
ATOM 1552 C C . ASN A 1 193 ? -5.710 11.224 2.611 1.00 90.75 193 ASN A C 1
ATOM 1554 O O . ASN A 1 193 ? -5.069 11.891 3.414 1.00 90.75 193 ASN A O 1
ATOM 1558 N N . ASP A 1 194 ? -5.288 10.920 1.387 1.00 89.38 194 ASP A N 1
ATOM 1559 C CA . ASP A 1 194 ? -4.025 11.373 0.821 1.00 89.38 194 ASP A CA 1
ATOM 1560 C C . ASP A 1 194 ? -2.820 11.042 1.709 1.00 89.38 194 ASP A C 1
ATOM 1562 O O . ASP A 1 194 ? -1.795 11.714 1.662 1.00 89.38 194 ASP A O 1
ATOM 1566 N N . ILE A 1 195 ? -2.926 9.949 2.474 1.00 93.31 195 ILE A N 1
ATOM 1567 C CA . ILE A 1 195 ? -1.786 9.350 3.156 1.00 93.31 195 ILE A CA 1
ATOM 1568 C C . ILE A 1 195 ? -0.879 8.816 2.050 1.00 93.31 195 ILE A C 1
ATOM 1570 O O . ILE A 1 195 ? -1.331 8.037 1.204 1.00 93.31 195 ILE A O 1
ATOM 1574 N N . ARG A 1 196 ? 0.384 9.240 2.022 1.00 95.19 196 ARG A N 1
ATOM 1575 C CA . ARG A 1 196 ? 1.327 8.889 0.953 1.00 95.19 196 ARG A CA 1
ATOM 1576 C C . ARG A 1 196 ? 2.555 8.181 1.496 1.00 95.19 196 ARG A C 1
ATOM 1578 O O . ARG A 1 196 ? 3.068 8.527 2.557 1.00 95.19 196 ARG A O 1
ATOM 1585 N N . SER A 1 197 ? 3.044 7.206 0.739 1.00 96.31 197 SER A N 1
ATOM 1586 C CA . SER A 1 197 ? 4.395 6.687 0.931 1.00 96.31 197 SER A CA 1
ATOM 1587 C C . SER A 1 197 ? 5.431 7.651 0.359 1.00 96.31 197 SER A C 1
ATOM 1589 O O . SER A 1 197 ? 5.116 8.561 -0.410 1.00 96.31 197 SER A O 1
ATOM 1591 N N . ILE A 1 198 ? 6.703 7.368 0.638 1.00 95.69 198 ILE A N 1
ATOM 1592 C CA . ILE A 1 198 ? 7.790 7.883 -0.197 1.00 95.69 198 ILE A CA 1
ATOM 1593 C C . ILE A 1 198 ? 7.636 7.387 -1.642 1.00 95.69 198 ILE A C 1
ATOM 1595 O O . ILE A 1 198 ? 7.126 6.286 -1.879 1.00 95.69 198 ILE A O 1
ATOM 1599 N N . THR A 1 199 ? 8.112 8.184 -2.593 1.00 97.44 199 THR A N 1
ATOM 1600 C CA . THR A 1 199 ? 8.273 7.757 -3.985 1.00 97.44 199 THR A CA 1
ATOM 1601 C C . THR A 1 199 ? 9.509 6.869 -4.103 1.00 97.44 199 THR A C 1
ATOM 1603 O O . THR A 1 199 ? 10.578 7.223 -3.602 1.00 97.44 199 THR A O 1
ATOM 1606 N N . ILE A 1 200 ? 9.375 5.730 -4.778 1.00 96.94 200 ILE A N 1
ATOM 1607 C CA . ILE A 1 200 ? 10.473 4.818 -5.104 1.00 96.94 200 ILE A CA 1
ATOM 1608 C C . ILE A 1 200 ? 10.657 4.748 -6.618 1.00 96.94 200 ILE A C 1
ATOM 1610 O O . ILE A 1 200 ? 9.682 4.733 -7.363 1.00 96.94 200 ILE A O 1
ATOM 1614 N N . ASP A 1 201 ? 11.902 4.710 -7.081 1.00 95.81 201 ASP A N 1
ATOM 1615 C CA . ASP A 1 201 ? 12.221 4.621 -8.514 1.00 95.81 201 ASP A CA 1
ATOM 1616 C C . ASP A 1 201 ? 12.695 3.211 -8.893 1.00 95.81 201 ASP A C 1
ATOM 1618 O O . ASP A 1 201 ? 12.905 2.367 -8.027 1.00 95.81 201 ASP A O 1
ATOM 1622 N N . TYR A 1 202 ? 12.884 2.922 -10.173 1.00 95.00 202 TYR A N 1
ATOM 1623 C CA . TYR A 1 202 ? 13.509 1.679 -10.603 1.00 95.00 202 TYR A CA 1
ATOM 1624 C C . TYR A 1 202 ? 14.969 1.627 -10.136 1.00 95.00 202 TYR A C 1
ATOM 1626 O O . TYR A 1 202 ? 15.735 2.581 -10.312 1.00 95.00 202 TYR A O 1
ATOM 1634 N N . CYS A 1 203 ? 15.383 0.501 -9.555 1.00 93.94 203 CYS A N 1
ATOM 1635 C CA . CYS A 1 203 ? 16.773 0.272 -9.193 1.00 93.94 203 CYS A CA 1
ATOM 1636 C C . CYS A 1 203 ? 17.597 0.178 -10.485 1.00 93.94 203 CYS A C 1
ATOM 1638 O O . CYS A 1 203 ? 17.733 -0.894 -11.078 1.00 93.94 203 CYS A O 1
ATOM 1640 N N . LYS A 1 204 ? 18.165 1.305 -10.942 1.00 85.00 204 LYS A N 1
ATOM 1641 C CA . LYS A 1 204 ? 19.155 1.302 -12.022 1.00 85.00 204 LYS A CA 1
ATOM 1642 C C . LYS A 1 204 ? 20.280 0.372 -11.590 1.00 85.00 204 LYS A C 1
ATOM 1644 O O . LYS A 1 204 ? 21.061 0.713 -10.705 1.00 85.00 204 LYS A O 1
ATOM 1649 N N . LYS A 1 205 ? 20.364 -0.807 -12.206 1.00 72.12 205 LYS A N 1
ATOM 1650 C CA . LYS A 1 205 ? 21.568 -1.625 -12.107 1.00 72.12 205 LYS A CA 1
ATOM 1651 C C . LYS A 1 205 ? 22.684 -0.756 -12.665 1.00 72.12 205 LYS A C 1
ATOM 1653 O O . LYS A 1 205 ? 22.661 -0.428 -13.853 1.00 72.12 205 LYS A O 1
ATOM 1658 N N . SER A 1 206 ? 23.605 -0.318 -11.809 1.00 52.19 206 SER A N 1
ATOM 1659 C CA . SER A 1 206 ? 24.863 0.234 -12.289 1.00 52.19 206 SER A CA 1
ATOM 1660 C C . SER A 1 206 ? 25.407 -0.776 -13.292 1.00 52.19 206 SER A C 1
ATOM 1662 O O . SER A 1 206 ? 25.465 -1.977 -13.012 1.00 52.19 206 SER A O 1
ATOM 1664 N N . LYS A 1 207 ? 25.699 -0.322 -14.515 1.00 44.53 207 LYS A N 1
ATOM 1665 C CA . LYS A 1 207 ? 26.423 -1.170 -15.461 1.00 44.53 207 LYS A CA 1
ATOM 1666 C C . LYS A 1 207 ? 27.679 -1.647 -14.718 1.00 44.53 207 LYS A C 1
ATOM 1668 O O . LYS A 1 207 ? 28.354 -0.793 -14.144 1.00 44.53 207 LYS A O 1
ATOM 1673 N N . PRO A 1 208 ? 28.013 -2.946 -14.710 1.00 48.72 208 PRO A N 1
ATOM 1674 C CA . PRO A 1 208 ? 29.241 -3.449 -14.097 1.00 48.72 208 PRO A CA 1
ATOM 1675 C C . PRO A 1 208 ? 30.487 -3.077 -14.932 1.00 48.72 208 PRO A C 1
ATOM 1677 O O . PRO A 1 208 ? 31.362 -3.903 -15.146 1.00 48.72 208 PRO A O 1
ATOM 1680 N N . ASN A 1 209 ? 30.555 -1.837 -15.427 1.00 47.12 209 ASN A N 1
ATOM 1681 C CA . ASN A 1 209 ? 31.621 -1.307 -16.273 1.00 47.12 209 ASN A CA 1
ATOM 1682 C C . ASN A 1 209 ? 32.342 -0.151 -15.573 1.00 47.12 209 ASN A C 1
ATOM 1684 O O . ASN A 1 209 ? 32.516 0.922 -16.141 1.00 47.12 209 ASN A O 1
ATOM 1688 N N . GLU A 1 210 ? 32.791 -0.396 -14.350 1.00 47.03 210 GLU A N 1
ATOM 1689 C CA . GLU A 1 210 ? 34.010 0.228 -13.857 1.00 47.03 210 GLU A CA 1
ATOM 1690 C C . GLU A 1 210 ? 34.986 -0.929 -13.662 1.00 47.03 210 GLU A C 1
ATOM 1692 O O . GLU A 1 210 ? 34.776 -1.795 -12.811 1.00 47.03 210 GLU A O 1
ATOM 1697 N N . LYS A 1 211 ? 35.963 -1.035 -14.573 1.00 44.25 211 LYS A N 1
ATOM 1698 C CA . LYS A 1 211 ? 37.055 -2.004 -14.471 1.00 44.25 211 LYS A CA 1
ATOM 1699 C C . LYS A 1 211 ? 37.797 -1.708 -13.173 1.00 44.25 211 LYS A C 1
ATOM 1701 O O . LYS A 1 211 ? 38.661 -0.842 -13.134 1.00 44.25 211 LYS A O 1
ATOM 1706 N N . ILE A 1 212 ? 37.464 -2.442 -12.126 1.00 47.19 212 ILE A N 1
ATOM 1707 C CA . ILE A 1 212 ? 38.395 -2.681 -11.041 1.00 47.19 212 ILE A CA 1
ATOM 1708 C C . ILE A 1 212 ? 39.297 -3.802 -11.559 1.00 47.19 212 ILE A C 1
ATOM 1710 O O . ILE A 1 212 ? 38.879 -4.957 -11.638 1.00 47.19 212 ILE A O 1
ATOM 1714 N N . GLU A 1 213 ? 40.502 -3.443 -12.004 1.00 46.28 213 GLU A N 1
ATOM 1715 C CA . GLU A 1 213 ? 41.598 -4.401 -12.123 1.00 46.28 213 GLU A CA 1
ATOM 1716 C C . GLU A 1 213 ? 41.908 -4.913 -10.716 1.00 46.28 213 GLU A C 1
ATOM 1718 O O . GLU A 1 213 ? 42.651 -4.303 -9.955 1.00 46.28 213 GLU A O 1
ATOM 1723 N N . ILE A 1 214 ? 41.281 -6.026 -10.352 1.00 44.66 214 ILE A N 1
ATOM 1724 C CA . ILE A 1 214 ? 41.792 -6.922 -9.326 1.00 44.66 214 ILE A C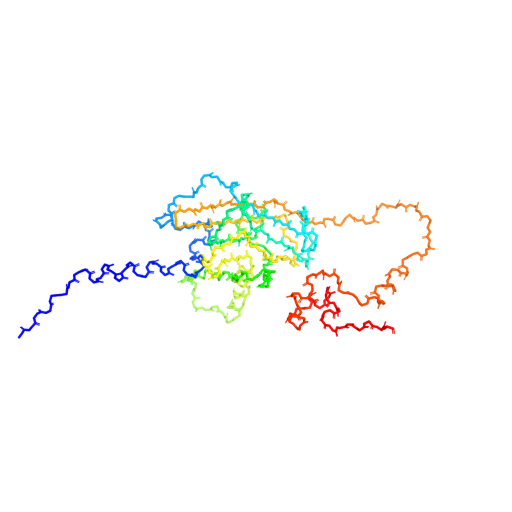A 1
ATOM 1725 C C . ILE A 1 214 ? 42.026 -8.248 -10.036 1.00 44.66 214 ILE A C 1
ATOM 1727 O O . ILE A 1 214 ? 41.091 -8.889 -10.525 1.00 44.66 214 ILE A O 1
ATOM 1731 N N . SER A 1 215 ? 43.303 -8.612 -10.128 1.00 53.12 215 SER A N 1
ATOM 1732 C CA . SER A 1 215 ? 43.717 -9.990 -10.318 1.00 53.12 215 SER A CA 1
ATOM 1733 C C . SER A 1 215 ? 43.100 -10.819 -9.198 1.00 53.12 215 SER A C 1
ATOM 1735 O O . SER A 1 215 ? 43.397 -10.581 -8.035 1.00 53.12 215 SER A O 1
ATOM 1737 N N . ASP A 1 216 ? 42.188 -11.717 -9.541 1.00 42.78 216 ASP A N 1
ATOM 1738 C CA . ASP A 1 216 ? 42.310 -13.120 -9.154 1.00 42.78 216 ASP A CA 1
ATOM 1739 C C . ASP A 1 216 ? 41.132 -13.917 -9.719 1.00 42.78 216 ASP A C 1
ATOM 1741 O O . ASP A 1 216 ? 39.954 -13.749 -9.395 1.00 42.78 216 ASP A O 1
ATOM 1745 N N . THR A 1 217 ? 41.492 -14.792 -10.644 1.00 50.66 217 THR A N 1
ATOM 1746 C CA . THR A 1 217 ? 40.710 -15.925 -11.109 1.00 50.66 217 THR A CA 1
ATOM 1747 C C . THR A 1 217 ? 40.679 -16.989 -10.012 1.00 50.66 217 THR A C 1
ATOM 1749 O O . THR A 1 217 ? 41.667 -17.700 -9.895 1.00 50.66 217 THR A O 1
ATOM 1752 N N . ASP A 1 218 ? 39.580 -17.135 -9.253 1.00 52.66 218 ASP A N 1
ATOM 1753 C CA . ASP A 1 218 ? 39.174 -18.466 -8.730 1.00 52.66 218 ASP A CA 1
ATOM 1754 C C . ASP A 1 218 ? 37.751 -18.569 -8.116 1.00 52.66 218 ASP A C 1
ATOM 1756 O O . ASP A 1 218 ? 37.199 -19.659 -8.000 1.00 52.66 218 ASP A O 1
ATOM 1760 N N . ASP A 1 219 ? 37.076 -17.478 -7.733 1.00 45.88 219 ASP A N 1
ATOM 1761 C CA . ASP A 1 219 ? 35.926 -17.632 -6.808 1.00 45.88 219 ASP A CA 1
ATOM 1762 C C . ASP A 1 219 ? 34.512 -17.654 -7.421 1.00 45.88 219 ASP A C 1
ATOM 1764 O O . ASP A 1 219 ? 33.531 -17.944 -6.727 1.00 45.88 219 ASP A O 1
ATOM 1768 N N . ARG A 1 220 ? 34.342 -17.408 -8.727 1.00 44.03 220 ARG A N 1
ATOM 1769 C CA . ARG A 1 220 ? 32.990 -17.382 -9.334 1.00 44.03 220 ARG A CA 1
ATOM 1770 C C . ARG A 1 220 ? 32.387 -18.761 -9.605 1.00 44.03 220 ARG A C 1
ATOM 1772 O O . ARG A 1 220 ? 31.161 -18.870 -9.654 1.00 44.03 220 ARG A O 1
ATOM 1779 N N . GLU A 1 221 ? 33.193 -19.817 -9.710 1.00 42.03 221 GLU A N 1
ATOM 1780 C CA . GLU A 1 221 ? 32.666 -21.174 -9.911 1.00 42.03 221 GLU A CA 1
ATOM 1781 C C . GLU A 1 221 ? 32.208 -21.834 -8.594 1.00 42.03 221 GLU A C 1
ATOM 1783 O O . GLU A 1 221 ? 31.261 -22.625 -8.591 1.00 42.03 221 GLU A O 1
ATOM 1788 N N . LYS A 1 222 ? 32.769 -21.431 -7.443 1.00 42.44 222 LYS A N 1
ATOM 1789 C CA . LYS A 1 222 ? 32.370 -21.952 -6.121 1.00 42.44 222 LYS A CA 1
ATOM 1790 C C . LYS A 1 222 ? 30.996 -21.466 -5.654 1.00 42.44 222 LYS A C 1
ATOM 1792 O O . LYS A 1 222 ? 30.277 -22.225 -5.008 1.00 42.44 222 LYS A O 1
ATOM 1797 N N . VAL A 1 223 ? 30.574 -20.252 -6.016 1.00 45.47 223 VAL A N 1
ATOM 1798 C CA . VAL A 1 223 ? 29.292 -19.696 -5.534 1.00 45.47 223 VAL A CA 1
ATOM 1799 C C . VAL A 1 223 ? 28.078 -20.309 -6.249 1.00 45.47 223 VAL A C 1
ATOM 1801 O O . VAL A 1 223 ? 27.035 -20.494 -5.625 1.00 45.47 223 VAL A O 1
ATOM 1804 N N . SER A 1 224 ? 28.204 -20.704 -7.523 1.00 46.19 224 SER A N 1
ATOM 1805 C CA . SER A 1 224 ? 27.100 -21.372 -8.240 1.00 46.19 224 SER A CA 1
ATOM 1806 C C . SER A 1 224 ? 26.920 -22.840 -7.830 1.00 46.19 224 SER A C 1
ATOM 1808 O O . SER A 1 224 ? 25.791 -23.322 -7.765 1.00 46.19 224 SER A O 1
ATOM 1810 N N . LYS A 1 225 ? 28.008 -23.531 -7.458 1.00 43.38 225 LYS A N 1
ATOM 1811 C CA . LYS A 1 225 ? 27.962 -24.910 -6.940 1.00 43.38 225 LYS A CA 1
ATOM 1812 C C . LYS A 1 225 ? 27.578 -24.985 -5.454 1.00 43.38 225 LYS A C 1
ATOM 1814 O O . LYS A 1 225 ? 26.978 -25.972 -5.043 1.00 43.38 225 LYS A O 1
ATOM 1819 N N . ALA A 1 226 ? 27.828 -23.941 -4.659 1.00 44.16 226 ALA A N 1
ATOM 1820 C CA . ALA A 1 226 ? 27.397 -23.888 -3.257 1.00 44.16 226 ALA A CA 1
ATOM 1821 C C . ALA A 1 226 ? 25.883 -23.657 -3.083 1.00 44.16 226 ALA A C 1
ATOM 1823 O O . ALA A 1 226 ? 25.313 -24.079 -2.081 1.00 44.16 226 ALA A O 1
ATOM 1824 N N . PHE A 1 227 ? 25.206 -23.043 -4.063 1.00 45.88 227 PHE A N 1
ATOM 1825 C CA . PHE A 1 227 ? 23.765 -22.763 -3.979 1.00 45.88 227 PHE A CA 1
ATOM 1826 C C . PHE A 1 227 ? 22.875 -24.007 -4.167 1.00 45.88 227 PHE A C 1
ATOM 1828 O O . PHE A 1 227 ? 21.675 -23.948 -3.914 1.00 45.88 227 PHE A O 1
ATOM 1835 N N . HIS A 1 228 ? 23.454 -25.136 -4.589 1.00 49.62 228 HIS A N 1
ATOM 1836 C CA . HIS A 1 228 ? 22.729 -26.387 -4.811 1.00 49.62 228 HIS A CA 1
ATOM 1837 C C . HIS A 1 228 ? 22.787 -27.381 -3.639 1.00 49.62 228 HIS A C 1
ATOM 1839 O O . HIS A 1 228 ? 22.034 -28.352 -3.662 1.00 49.62 228 HIS A O 1
ATOM 1845 N N . ASN A 1 229 ? 23.605 -27.147 -2.602 1.00 54.03 229 ASN A N 1
ATOM 1846 C CA . ASN A 1 229 ? 23.897 -28.187 -1.600 1.00 54.03 229 ASN A CA 1
ATOM 1847 C C . ASN A 1 229 ? 23.325 -27.946 -0.194 1.00 54.03 229 ASN A C 1
ATOM 1849 O O . ASN A 1 229 ? 23.342 -28.863 0.623 1.00 54.03 229 ASN A O 1
ATOM 1853 N N . THR A 1 230 ? 22.770 -26.772 0.106 1.00 61.00 230 THR A N 1
ATOM 1854 C CA . THR A 1 230 ? 22.092 -26.515 1.387 1.00 61.00 230 THR A CA 1
ATOM 1855 C C . THR A 1 230 ? 20.610 -26.265 1.158 1.00 61.00 230 THR A C 1
ATOM 1857 O O . THR A 1 230 ? 20.161 -25.165 0.850 1.00 61.00 230 THR A O 1
ATOM 1860 N N . CYS A 1 231 ? 19.834 -27.336 1.314 1.00 75.06 231 CYS A N 1
ATOM 1861 C CA . CYS A 1 231 ? 18.383 -27.271 1.377 1.00 75.06 231 CYS A CA 1
ATOM 1862 C C . CYS A 1 231 ? 17.951 -26.593 2.684 1.00 75.06 231 CYS A C 1
ATOM 1864 O O . CYS A 1 231 ? 17.771 -27.247 3.711 1.00 75.06 231 CYS A O 1
ATOM 1866 N N . SER A 1 232 ? 17.813 -25.273 2.656 1.00 82.06 232 SER A N 1
ATOM 1867 C CA . SER A 1 232 ? 17.277 -24.496 3.769 1.00 82.06 232 SER A CA 1
ATOM 1868 C C . SER A 1 232 ? 16.285 -23.471 3.254 1.00 82.06 232 SER A C 1
ATOM 1870 O O . SER A 1 232 ? 16.480 -22.885 2.188 1.00 82.06 232 SER A O 1
ATOM 1872 N N . ASP A 1 233 ? 15.240 -23.226 4.035 1.00 80.44 233 ASP A N 1
ATOM 1873 C CA . ASP A 1 233 ? 14.349 -22.106 3.777 1.00 80.44 233 ASP A CA 1
ATOM 1874 C C . ASP A 1 233 ? 15.114 -20.787 3.834 1.00 80.44 233 ASP A C 1
ATOM 1876 O O . ASP A 1 233 ? 15.874 -20.529 4.767 1.00 80.44 233 ASP A O 1
ATOM 1880 N N . ILE A 1 234 ? 14.895 -19.938 2.831 1.00 77.25 23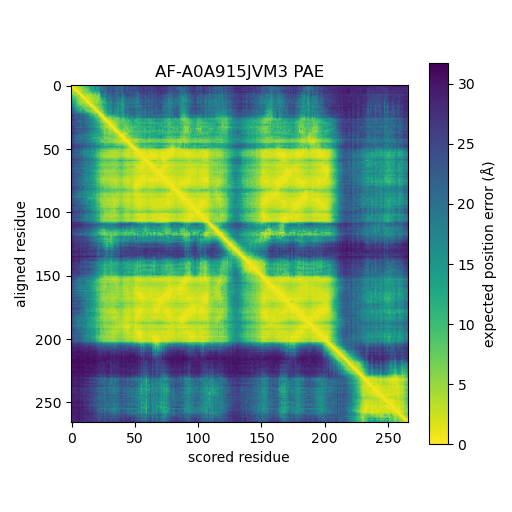4 ILE A N 1
ATOM 1881 C CA . ILE A 1 234 ? 15.542 -18.624 2.743 1.00 77.25 234 ILE A CA 1
ATOM 1882 C C . ILE A 1 234 ? 14.847 -17.639 3.696 1.00 77.25 234 ILE A C 1
ATOM 1884 O O . ILE A 1 234 ? 15.434 -16.635 4.101 1.00 77.25 234 ILE A O 1
ATOM 1888 N N . VAL A 1 235 ? 13.591 -17.917 4.069 1.00 71.94 235 VAL A N 1
ATOM 1889 C CA . VAL A 1 235 ? 12.734 -16.997 4.822 1.00 71.94 235 VAL A CA 1
ATOM 1890 C C . VAL A 1 235 ? 12.324 -17.593 6.177 1.00 71.94 235 VAL A C 1
ATOM 1892 O O . VAL A 1 235 ? 11.799 -18.703 6.219 1.00 71.94 235 VAL A O 1
ATOM 1895 N N . PRO A 1 236 ? 12.453 -16.855 7.300 1.00 70.81 236 PRO A N 1
ATOM 1896 C CA . PRO A 1 236 ? 12.059 -17.353 8.627 1.00 70.81 236 PRO A CA 1
ATOM 1897 C C . PRO A 1 236 ? 10.562 -17.676 8.736 1.00 70.81 236 PRO A C 1
ATOM 1899 O O . PRO A 1 236 ? 10.154 -18.568 9.478 1.00 70.81 236 PRO A O 1
ATOM 1902 N N . SER A 1 237 ? 9.741 -16.957 7.968 1.00 75.38 237 SER A N 1
ATOM 1903 C CA . SER A 1 237 ? 8.284 -17.094 7.934 1.00 75.38 237 SER A CA 1
ATOM 1904 C C . SER A 1 237 ? 7.792 -18.237 7.046 1.00 75.38 237 SER A C 1
ATOM 1906 O O . SER A 1 237 ? 6.580 -18.421 6.940 1.00 75.38 237 SER A O 1
ATOM 1908 N N . CYS A 1 238 ? 8.679 -19.032 6.434 1.00 78.81 238 CYS A N 1
ATOM 1909 C CA . CYS A 1 238 ? 8.272 -20.116 5.537 1.00 78.81 238 CYS A CA 1
ATOM 1910 C C . CYS A 1 238 ? 7.261 -21.065 6.188 1.00 78.81 238 CYS A C 1
ATOM 1912 O O . CYS A 1 238 ? 6.252 -21.385 5.570 1.00 78.81 238 CYS A O 1
ATOM 1914 N N . LYS A 1 239 ? 7.415 -21.386 7.481 1.00 83.00 239 LYS A N 1
ATOM 1915 C CA . LYS A 1 239 ? 6.436 -22.203 8.222 1.00 83.00 239 LYS A CA 1
ATOM 1916 C C . LYS A 1 239 ? 5.009 -21.647 8.194 1.00 83.00 239 LYS A C 1
ATOM 1918 O O . LYS A 1 239 ? 4.068 -22.429 8.133 1.00 83.00 239 LYS A O 1
ATOM 1923 N N . SER A 1 240 ? 4.830 -20.324 8.228 1.00 72.31 240 SER A N 1
ATOM 1924 C CA . SER A 1 240 ? 3.497 -19.707 8.115 1.00 72.31 240 SER A CA 1
ATOM 1925 C C . SER A 1 240 ? 2.922 -19.748 6.696 1.00 72.31 240 SER A C 1
ATOM 1927 O O . SER A 1 240 ? 1.727 -19.529 6.521 1.00 72.31 240 SER A O 1
ATOM 1929 N N . TRP A 1 241 ? 3.751 -20.061 5.699 1.00 76.00 241 TRP A N 1
ATOM 1930 C CA . TRP A 1 241 ? 3.414 -20.060 4.276 1.00 76.00 241 TRP A CA 1
ATOM 1931 C C . TRP A 1 241 ? 3.371 -21.462 3.654 1.00 76.00 241 TRP A C 1
ATOM 1933 O O . TRP A 1 241 ? 3.180 -21.591 2.449 1.00 76.00 241 TRP A O 1
ATOM 1943 N N . SER A 1 242 ? 3.524 -22.520 4.454 1.00 81.62 242 SER A N 1
ATOM 1944 C CA . SER A 1 242 ? 3.605 -23.907 3.970 1.00 81.62 242 SER A CA 1
ATOM 1945 C C . SER A 1 242 ? 2.404 -24.348 3.126 1.00 81.62 242 SER A C 1
ATOM 1947 O O . SER A 1 242 ? 2.554 -25.107 2.176 1.00 81.62 242 SER A O 1
ATOM 1949 N N . HIS A 1 243 ? 1.212 -23.834 3.427 1.00 80.56 243 HIS A N 1
ATOM 1950 C CA . HIS A 1 243 ? -0.020 -24.152 2.705 1.00 80.56 243 HIS A CA 1
ATOM 1951 C C . HIS A 1 243 ? -0.098 -23.550 1.291 1.00 80.56 243 HIS A C 1
ATOM 1953 O O . HIS A 1 243 ? -0.962 -23.943 0.517 1.00 80.56 243 HIS A O 1
ATOM 1959 N N . PHE A 1 244 ? 0.809 -22.637 0.936 1.00 72.62 244 PHE A N 1
ATOM 1960 C CA . PHE A 1 244 ? 0.857 -21.991 -0.380 1.00 72.62 244 PHE A CA 1
ATOM 1961 C C . PHE A 1 244 ? 1.930 -22.576 -1.312 1.00 72.62 244 PHE A C 1
ATOM 1963 O O . PHE A 1 244 ? 2.152 -22.089 -2.423 1.00 72.62 244 PHE A O 1
ATOM 1970 N N . CYS A 1 245 ? 2.634 -23.614 -0.864 1.00 79.81 245 CYS A N 1
ATOM 1971 C CA . CYS A 1 245 ? 3.740 -24.217 -1.600 1.00 79.81 245 CYS A CA 1
ATOM 1972 C C . CYS A 1 245 ? 3.346 -24.784 -2.973 1.00 79.81 245 CYS A C 1
ATOM 1974 O O . CYS A 1 245 ? 4.187 -24.839 -3.869 1.00 79.81 245 CYS A O 1
ATOM 1976 N N . GLU A 1 246 ? 2.085 -25.187 -3.147 1.00 73.25 246 GLU A N 1
ATOM 1977 C CA . GLU A 1 246 ? 1.574 -25.774 -4.394 1.00 73.25 246 GLU A CA 1
ATOM 1978 C C . GLU A 1 246 ? 0.989 -24.737 -5.356 1.00 73.25 246 GLU A C 1
ATOM 1980 O O . GLU A 1 246 ? 0.946 -24.967 -6.563 1.00 73.25 246 GLU A O 1
ATOM 1985 N N . THR A 1 247 ? 0.563 -23.584 -4.841 1.00 59.94 247 THR A N 1
ATOM 1986 C CA . THR A 1 247 ? -0.153 -22.568 -5.618 1.00 59.94 247 THR A CA 1
ATOM 1987 C C . THR A 1 247 ? 0.754 -21.436 -6.089 1.00 59.94 247 THR A C 1
ATOM 1989 O O . THR A 1 247 ? 0.459 -20.805 -7.104 1.00 59.94 247 THR A O 1
ATOM 1992 N N . HIS A 1 248 ? 1.893 -21.204 -5.421 1.00 63.94 248 HIS A N 1
ATOM 1993 C CA . HIS A 1 248 ? 2.766 -20.073 -5.730 1.00 63.94 248 HIS A CA 1
ATOM 1994 C C . HIS A 1 248 ? 4.225 -20.468 -5.951 1.00 63.94 248 HIS A C 1
ATOM 1996 O O . HIS A 1 248 ? 4.991 -20.723 -5.019 1.00 63.94 248 HIS A O 1
ATOM 2002 N N . ALA A 1 249 ? 4.653 -20.373 -7.217 1.00 66.94 249 ALA A N 1
ATOM 2003 C CA . ALA A 1 249 ? 6.040 -20.573 -7.647 1.00 66.94 249 ALA A CA 1
ATOM 2004 C C . ALA A 1 249 ? 7.046 -19.678 -6.892 1.00 66.94 249 ALA A C 1
ATOM 2006 O O . ALA A 1 249 ? 8.221 -20.021 -6.758 1.00 66.94 249 ALA A O 1
ATOM 2007 N N . PHE A 1 250 ? 6.584 -18.541 -6.363 1.00 66.81 250 PHE A N 1
ATOM 2008 C CA . PHE A 1 250 ? 7.371 -17.691 -5.479 1.00 66.81 250 PHE A CA 1
ATOM 2009 C C . PHE A 1 250 ? 7.699 -18.389 -4.153 1.00 66.81 250 PHE A C 1
ATOM 2011 O O . PHE A 1 250 ? 8.867 -18.494 -3.793 1.00 66.81 250 PHE A O 1
ATOM 2018 N N . ILE A 1 251 ? 6.700 -18.915 -3.443 1.00 70.50 251 ILE A N 1
ATOM 2019 C CA . ILE A 1 251 ? 6.907 -19.568 -2.141 1.00 70.50 251 ILE A CA 1
ATOM 2020 C C . ILE A 1 251 ? 7.758 -20.820 -2.324 1.00 70.50 251 ILE A C 1
ATOM 2022 O O . ILE A 1 251 ? 8.725 -21.016 -1.595 1.00 70.50 251 ILE A O 1
ATOM 2026 N N . PHE A 1 252 ? 7.517 -21.558 -3.403 1.00 76.25 252 PHE A N 1
ATOM 2027 C CA . PHE A 1 252 ? 8.382 -22.643 -3.849 1.00 76.25 252 PHE A CA 1
ATOM 2028 C C . PHE A 1 252 ? 9.867 -22.240 -3.974 1.00 76.25 252 PHE A C 1
ATOM 2030 O O . PHE A 1 252 ? 10.748 -22.959 -3.505 1.00 76.25 252 PHE A O 1
ATOM 2037 N N . ARG A 1 253 ? 10.161 -21.080 -4.575 1.00 74.56 253 ARG A N 1
ATOM 2038 C CA . ARG A 1 253 ? 11.535 -20.609 -4.809 1.00 74.56 253 ARG A CA 1
ATOM 2039 C C . ARG A 1 253 ? 12.259 -20.170 -3.533 1.00 74.56 253 ARG A C 1
ATOM 2041 O O . ARG A 1 253 ? 13.483 -20.253 -3.482 1.00 74.56 253 ARG A O 1
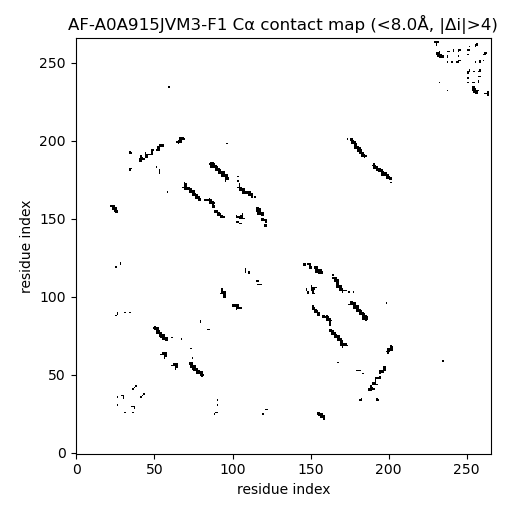ATOM 2048 N N . TYR A 1 254 ? 11.529 -19.679 -2.534 1.00 74.38 254 TYR A N 1
ATOM 2049 C CA . TYR A 1 254 ? 12.111 -19.073 -1.328 1.00 74.38 254 TYR A CA 1
ATOM 2050 C C . TYR A 1 254 ? 11.941 -19.914 -0.055 1.00 74.38 254 TYR A C 1
ATOM 2052 O O . TYR A 1 254 ? 12.639 -19.673 0.931 1.00 74.38 254 TYR A O 1
ATOM 2060 N N . CYS A 1 255 ? 11.077 -20.925 -0.088 1.00 83.75 255 CYS A N 1
ATOM 2061 C CA . CYS A 1 255 ? 10.821 -21.862 1.001 1.00 83.75 255 CYS A CA 1
ATOM 2062 C C . CYS A 1 255 ? 11.003 -23.323 0.555 1.00 83.75 255 CYS A C 1
ATOM 2064 O O . CYS A 1 255 ? 10.095 -24.138 0.736 1.00 83.75 255 CYS A O 1
ATOM 2066 N N . PRO A 1 256 ? 12.137 -23.688 -0.072 1.00 85.69 256 PRO A N 1
ATOM 2067 C CA . PRO A 1 256 ? 12.284 -25.001 -0.693 1.00 85.69 256 PRO A CA 1
ATOM 2068 C C . PRO A 1 256 ? 12.259 -26.159 0.322 1.00 85.69 256 PRO A C 1
ATOM 2070 O O . PRO A 1 256 ? 11.855 -27.266 -0.041 1.00 85.69 256 PRO A O 1
ATOM 2073 N N . MET A 1 257 ? 12.630 -25.913 1.586 1.00 87.69 257 MET A N 1
ATOM 2074 C CA . MET A 1 257 ? 12.608 -26.917 2.652 1.00 87.69 257 MET A CA 1
ATOM 2075 C C . MET A 1 257 ? 11.193 -27.077 3.226 1.00 87.69 257 MET A C 1
ATOM 2077 O O . MET A 1 257 ? 10.692 -28.196 3.312 1.00 87.69 257 MET A O 1
ATOM 2081 N N . THR A 1 258 ? 10.510 -25.973 3.549 1.00 88.88 258 THR A N 1
ATOM 2082 C CA . THR A 1 258 ? 9.107 -25.995 3.994 1.00 88.88 258 THR A CA 1
ATOM 2083 C C . TH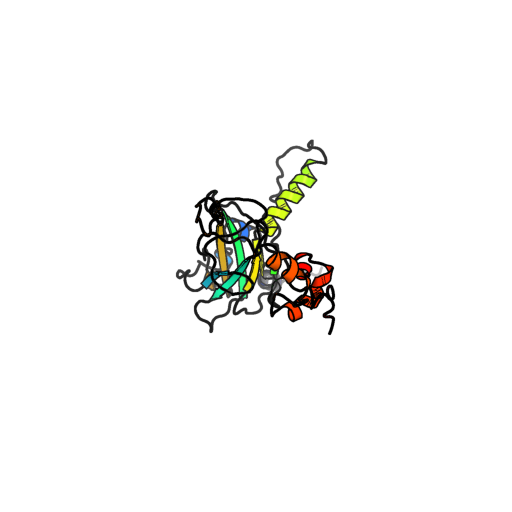R A 1 258 ? 8.195 -26.590 2.921 1.00 88.88 258 THR A C 1
ATOM 2085 O O . THR A 1 258 ? 7.283 -27.344 3.247 1.00 88.88 258 THR A O 1
ATOM 2088 N N . CYS A 1 259 ? 8.450 -26.294 1.647 1.00 88.12 259 CYS A N 1
ATOM 2089 C CA . CYS A 1 259 ? 7.670 -26.818 0.529 1.00 88.12 259 CYS A CA 1
ATOM 2090 C C . CYS A 1 259 ? 8.051 -28.244 0.114 1.00 88.12 259 CYS A C 1
ATOM 2092 O O . CYS A 1 259 ? 7.571 -28.709 -0.915 1.00 88.12 259 CYS A O 1
ATOM 2094 N N . MET A 1 260 ? 8.900 -28.934 0.887 1.00 84.56 260 MET A N 1
ATOM 2095 C CA . MET A 1 260 ? 9.311 -30.329 0.666 1.00 84.56 260 MET A CA 1
ATOM 2096 C C . MET A 1 260 ? 9.937 -30.590 -0.713 1.00 84.56 260 MET A C 1
ATOM 2098 O O . MET A 1 260 ? 9.818 -31.676 -1.277 1.00 84.56 260 MET A O 1
ATOM 2102 N N . LYS A 1 261 ? 10.604 -29.588 -1.285 1.00 70.19 261 LYS A N 1
ATOM 2103 C CA . LYS A 1 261 ? 11.169 -29.660 -2.642 1.00 70.19 261 LYS A CA 1
ATOM 2104 C C . LYS A 1 261 ? 12.663 -29.888 -2.663 1.00 70.19 261 LYS A C 1
ATOM 2106 O O . LYS A 1 261 ? 13.235 -30.174 -3.711 1.00 70.19 261 LYS A O 1
ATOM 2111 N N . CYS A 1 262 ? 13.271 -29.825 -1.497 1.00 73.88 262 CYS A N 1
ATOM 2112 C CA . CYS A 1 262 ? 14.562 -30.405 -1.256 1.00 73.88 262 CYS A CA 1
ATOM 2113 C C . CYS A 1 262 ? 14.501 -31.168 0.071 1.00 73.88 262 CYS A C 1
ATOM 2115 O O . CYS A 1 262 ? 13.780 -30.798 0.999 1.00 73.88 262 CYS A O 1
ATOM 2117 N N . VAL A 1 263 ? 15.237 -32.269 0.139 1.00 67.38 263 VAL A N 1
ATOM 2118 C CA . VAL A 1 263 ? 15.475 -33.018 1.371 1.00 67.38 263 VAL A CA 1
ATOM 2119 C C . VAL A 1 263 ? 16.918 -32.759 1.762 1.00 67.38 263 VAL A C 1
ATOM 2121 O O . VAL A 1 263 ? 17.831 -32.945 0.960 1.00 67.38 263 VAL A O 1
ATOM 2124 N N . SER A 1 264 ? 17.124 -32.287 2.990 1.00 60.62 264 SER A N 1
ATOM 2125 C CA . SER A 1 264 ? 18.446 -32.305 3.607 1.00 60.62 264 SER A CA 1
ATOM 2126 C C . SER A 1 264 ? 18.845 -33.771 3.752 1.00 60.62 264 SER A C 1
ATOM 2128 O O . SER A 1 264 ? 18.276 -34.490 4.571 1.00 60.62 264 SER A O 1
ATOM 2130 N N . PHE A 1 265 ? 19.800 -34.221 2.941 1.00 57.88 265 PHE A N 1
ATOM 2131 C CA . PHE A 1 265 ? 20.536 -35.436 3.261 1.00 57.88 265 PHE A CA 1
ATOM 2132 C C . PHE A 1 265 ? 21.364 -35.127 4.512 1.00 57.88 265 PHE A C 1
ATOM 2134 O O . PHE A 1 265 ? 22.118 -34.152 4.529 1.00 57.88 265 PHE A O 1
ATOM 2141 N N . ARG A 1 266 ? 21.111 -35.879 5.584 1.00 53.41 266 ARG A N 1
ATOM 2142 C CA . ARG A 1 266 ? 21.972 -35.915 6.768 1.00 53.41 266 ARG A CA 1
ATOM 2143 C C . ARG A 1 266 ? 23.118 -36.878 6.528 1.00 53.41 266 ARG A C 1
ATOM 2145 O O . ARG A 1 266 ? 22.852 -37.924 5.896 1.00 53.41 266 ARG A O 1
#

Solvent-accessible surface area (backbone atoms only — not comparable to full-atom values): 15465 Å² total; per-residue (Å²): 138,84,85,83,81,81,64,72,68,60,59,56,55,55,58,56,58,59,60,68,52,61,65,53,61,47,77,58,66,75,26,66,80,70,52,40,75,59,48,94,77,24,50,70,64,50,90,63,43,75,55,42,46,45,44,50,20,40,73,86,76,68,43,77,56,67,46,47,56,70,71,42,69,31,28,38,33,43,32,47,68,52,83,90,45,60,31,21,40,42,39,42,34,32,30,31,70,80,45,82,95,37,67,43,44,32,52,46,89,67,40,86,46,95,66,62,56,41,69,39,77,58,70,75,71,80,77,84,82,70,77,98,76,80,59,83,68,56,60,57,56,50,49,53,54,40,50,51,61,10,31,15,26,40,23,30,47,49,53,62,76,33,61,60,49,50,33,33,34,33,28,85,62,94,71,65,37,33,30,38,43,32,24,43,28,51,49,76,65,41,33,35,40,79,28,55,31,72,71,26,33,64,59,76,72,75,72,92,77,69,86,72,91,67,93,72,94,74,67,76,68,55,60,67,60,53,72,76,72,66,58,56,50,77,44,94,59,30,77,84,46,43,90,40,34,89,80,31,76,65,49,35,73,41,14,28,35,63,46,68,73,41,75,70,83,127